Protein AF-0000000070114778 (afdb_homodimer)

Solvent-accessible surface area (backbone atoms only — not comparable to full-atom values): 12628 Å² total; per-residue (Å²): 126,82,62,79,53,89,57,54,70,39,57,27,38,33,26,43,18,72,44,90,92,59,56,39,27,50,78,51,70,46,73,25,45,44,70,68,54,33,49,54,51,45,47,66,74,76,44,59,90,88,62,65,33,34,38,38,39,28,50,48,89,56,56,43,76,47,62,49,60,76,67,41,55,74,53,54,64,63,43,81,69,69,76,74,71,78,78,74,80,77,78,79,75,76,76,72,73,77,73,74,72,78,127,125,82,64,81,52,89,57,54,68,37,56,27,38,32,26,43,19,71,45,90,93,58,56,39,26,51,74,51,72,47,73,25,47,44,70,71,53,36,49,54,52,44,46,66,76,75,46,61,91,87,62,64,34,33,38,37,36,28,49,47,90,56,56,43,75,46,63,50,61,76,67,42,56,76,57,55,64,63,46,79,70,70,77,75,71,81,79,76,81,77,80,81,75,81,65,77,70,77,71,75,73,82,121

Organism: Actinoplanes teichomyceticus (NCBI:txid1867)

Radius of gyration: 37.57 Å; Cα contacts (8 Å, |Δi|>4): 285; chains: 2; bounding box: 40×99×169 Å

Sequence (206 aa):
MTREREGAPASWEVFLRPRRGLAHQHVGSVRAGDPHAALLRARDLYTRRGEPLSLWVVRSGDVHAAAPDEHDPYFANAEHKPYRYPHQFAPLTGGGSDGDHDHMTREREGAPASWEVFLRPRRGLAHQHVGSVRAGDPHAALLRARDLYTRRGEPLSLWVVRSGDVHAAAPDEHDPYFANAEHKPYRYPHQFAPLTGGGSDGDHDH

Nearest PDB structures (foldseek):
  3egr-assembly1_B-2  TM=9.312E-01  e=2.849E-06  Cupriavidus pinatubonensis JMP134
  4iit-assembly1_B-2  TM=9.255E-01  e=1.618E-05  Klebsiella pneumoniae subsp. pneumoniae MGH 78578
  1s55-assembly1_A  TM=3.514E-01  e=5.390E+00  Mus musculus
  1a8m-assembly1_B  TM=3.106E-01  e=6.908E+00  Homo sapiens
  3egr-assembly1_B-2  TM=9.311E-01  e=1.517E-06  Cupriavidus pinatubonensis JMP134

pLDDT: mean 74.14, std 26.29, range [30.28, 98.94]

Foldseek 3Di:
DPPLPQWAKFKKWKWKFQDPPDDTDTDGIDITSDQVVRVVVCCVPPHDPPRDIDMDIGGPVVDDDDDPPPPPVVNVVPPCPPPPPPPPDPPPPPPPVPPPPPD/DPPLPQWAKFKKWKWKFQDPPDDTDTDGIDIGNDQVVRVVVCCVPPHDPPRDIDMDIGGPVPDDDDDDPPPPVVNVVPPCPPPPPPPDDPPPPDPPPPPPPVD

Secondary structure (DSSP, 8-state):
-----TTS-EEEEEEEE-STTSPPEEEEEEEESSHHHHHHHHHHHHS-TT---EEEEEEGGGEEEE---TT-HHHHTTS------------------------/-----TTS-EEEEEEEE-STTSPPEEEEEEEESSHHHHHHHHHHHHS-TT---EEEEEEGGGEEEE---TT-HHHHTTS------------------------

Structure (mmCIF, N/CA/C/O backbone):
data_AF-0000000070114778-model_v1
#
loop_
_entity.id
_entity.type
_entity.pdbx_description
1 polymer 'Ring-1,2-phenylacetyl-CoA epoxidase subunit PaaB'
#
loop_
_atom_site.group_PDB
_atom_site.id
_atom_site.type_symbol
_atom_site.label_atom_id
_atom_site.label_alt_id
_atom_site.label_comp_id
_atom_site.label_asym_id
_atom_site.label_entity_id
_atom_site.label_seq_id
_atom_site.pdbx_PDB_ins_code
_atom_site.Cartn_x
_atom_site.Cartn_y
_atom_site.Cartn_z
_atom_site.occupancy
_atom_site.B_iso_or_equiv
_atom_site.auth_seq_id
_atom_site.auth_comp_id
_atom_site.auth_asym_id
_atom_site.auth_atom_id
_atom_site.pdbx_PDB_model_num
ATOM 1 N N . MET A 1 1 ? 26.688 1.702 -6.117 1 30.42 1 MET A N 1
ATOM 2 C CA . MET A 1 1 ? 25.375 1.667 -5.461 1 30.42 1 MET A CA 1
ATOM 3 C C . MET A 1 1 ? 24.734 3.051 -5.449 1 30.42 1 MET A C 1
ATOM 5 O O . MET A 1 1 ? 25.266 3.982 -4.852 1 30.42 1 MET A O 1
ATOM 9 N N . THR A 1 2 ? 24.25 3.59 -6.625 1 39.81 2 THR A N 1
ATOM 10 C CA . THR A 1 2 ? 23.688 4.934 -6.762 1 39.81 2 THR A CA 1
ATOM 11 C C . THR A 1 2 ? 22.828 5.289 -5.551 1 39.81 2 THR A C 1
ATOM 13 O O . THR A 1 2 ? 21.812 4.637 -5.293 1 39.81 2 THR A O 1
ATOM 16 N N . ARG A 1 3 ? 23.469 5.613 -4.52 1 38.91 3 ARG A N 1
ATOM 17 C CA . ARG A 1 3 ? 22.734 6.035 -3.326 1 38.91 3 ARG A CA 1
ATOM 18 C C . ARG A 1 3 ? 21.453 6.773 -3.699 1 38.91 3 ARG A C 1
ATOM 20 O O . ARG A 1 3 ? 21.5 7.758 -4.438 1 38.91 3 ARG A O 1
ATOM 27 N N . GLU A 1 4 ? 20.297 6.109 -4.078 1 45.72 4 GLU A N 1
ATOM 28 C CA . GLU A 1 4 ? 19.094 6.934 -4.004 1 45.72 4 GLU A CA 1
ATOM 29 C C . GLU A 1 4 ? 19.328 8.172 -3.137 1 45.72 4 GLU A C 1
ATOM 31 O O . GLU A 1 4 ? 19.578 8.055 -1.939 1 45.72 4 GLU A O 1
ATOM 36 N N . ARG A 1 5 ? 20.109 9.148 -3.557 1 48.81 5 ARG A N 1
ATOM 37 C CA . ARG A 1 5 ? 20.562 10.352 -2.871 1 48.81 5 ARG A CA 1
ATOM 38 C C . ARG A 1 5 ? 19.516 10.828 -1.857 1 48.81 5 ARG A C 1
ATOM 40 O O . ARG A 1 5 ? 18.359 11.039 -2.207 1 48.81 5 ARG A O 1
ATOM 47 N N . GLU A 1 6 ? 19.578 10.672 -0.651 1 57.5 6 GLU A N 1
ATOM 48 C CA . GLU A 1 6 ? 18.875 11.297 0.464 1 57.5 6 GLU A CA 1
ATOM 49 C C . GLU A 1 6 ? 18.438 12.719 0.114 1 57.5 6 GLU A C 1
ATOM 51 O O . GLU A 1 6 ? 19.234 13.5 -0.422 1 57.5 6 GLU A O 1
ATOM 56 N N . GLY A 1 7 ? 17.203 12.859 -0.434 1 72.75 7 GLY A N 1
ATOM 57 C CA . GLY A 1 7 ? 16.703 14.188 -0.757 1 72.75 7 GLY A CA 1
ATOM 58 C C . GLY A 1 7 ? 16.078 14.266 -2.137 1 72.75 7 GLY A C 1
ATOM 59 O O . GLY A 1 7 ? 15.289 15.172 -2.412 1 72.75 7 GLY A O 1
ATOM 60 N N . ALA A 1 8 ? 16.594 13.375 -3.035 1 87.56 8 ALA A N 1
ATOM 61 C CA . ALA A 1 8 ? 16 13.484 -4.367 1 87.56 8 ALA A CA 1
ATOM 62 C C . ALA A 1 8 ? 14.555 13.016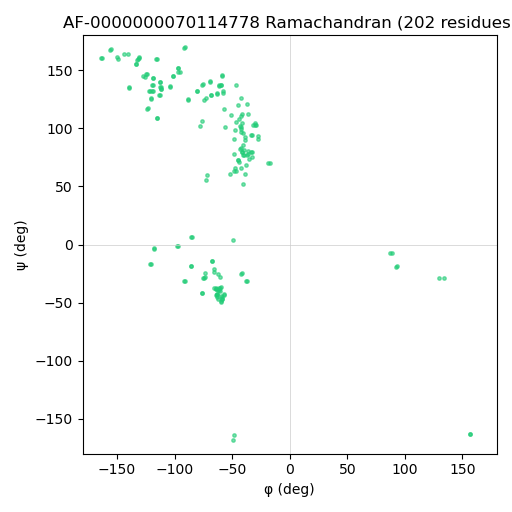 -4.367 1 87.56 8 ALA A C 1
ATOM 64 O O . ALA A 1 8 ? 14.219 12.016 -3.727 1 87.56 8 ALA A O 1
ATOM 65 N N . PRO A 1 9 ? 13.797 13.812 -5.137 1 94.19 9 PRO A N 1
ATOM 66 C CA . PRO A 1 9 ? 12.383 13.438 -5.141 1 94.19 9 PRO A CA 1
ATOM 67 C C . PRO A 1 9 ? 12.133 12.055 -5.73 1 94.19 9 PRO A C 1
ATOM 69 O O . PRO A 1 9 ? 12.797 11.664 -6.695 1 94.19 9 PRO A O 1
ATOM 72 N N . ALA A 1 10 ? 11.43 11.258 -5.039 1 97.81 10 ALA A N 1
ATOM 73 C CA . ALA A 1 10 ? 10.93 9.961 -5.5 1 97.81 10 ALA A CA 1
ATOM 74 C C . ALA A 1 10 ? 9.406 9.953 -5.562 1 97.81 10 ALA A C 1
ATOM 76 O O . ALA A 1 10 ? 8.75 10.844 -5.012 1 97.81 10 ALA A O 1
ATOM 77 N N . SER A 1 11 ? 8.883 8.992 -6.363 1 98.62 11 SER A N 1
ATOM 78 C CA . SER A 1 11 ? 7.441 8.781 -6.391 1 98.62 11 SER A CA 1
ATOM 79 C C . SER A 1 11 ? 6.98 7.938 -5.203 1 98.62 11 SER A C 1
ATOM 81 O O . SER A 1 11 ? 7.613 6.934 -4.871 1 98.62 11 SER A O 1
ATOM 83 N N . TRP A 1 12 ? 5.98 8.383 -4.555 1 98.81 12 TRP A N 1
ATOM 84 C CA . TRP A 1 12 ? 5.363 7.688 -3.43 1 98.81 12 TRP A CA 1
ATOM 85 C C . TRP A 1 12 ? 3.895 7.383 -3.717 1 98.81 12 TRP A C 1
ATOM 87 O O . TRP A 1 12 ? 3.137 8.266 -4.117 1 98.81 12 TRP A O 1
ATOM 97 N N . GLU A 1 13 ? 3.48 6.113 -3.6 1 98.94 13 GLU A N 1
ATOM 98 C CA . GLU A 1 13 ? 2.088 5.691 -3.711 1 98.94 13 GLU A CA 1
ATOM 99 C C . GLU A 1 13 ? 1.303 6.035 -2.449 1 98.94 13 GLU A C 1
ATOM 101 O O . GLU A 1 13 ? 1.801 5.859 -1.335 1 98.94 13 GLU A O 1
ATOM 106 N N . VAL A 1 14 ? 0.084 6.531 -2.631 1 98.94 14 VAL A N 1
ATOM 107 C CA . VAL A 1 14 ? -0.736 7.016 -1.525 1 98.94 14 VAL A CA 1
ATOM 108 C C . VAL A 1 14 ? -1.951 6.109 -1.348 1 98.94 14 VAL A C 1
ATOM 110 O O . VAL A 1 14 ? -2.684 5.848 -2.305 1 98.94 14 VAL A O 1
ATOM 113 N N . PHE A 1 15 ? -2.184 5.637 -0.12 1 98.81 15 PHE A N 1
ATOM 114 C CA . PHE A 1 15 ? -3.338 4.844 0.287 1 98.81 15 PHE A CA 1
ATOM 115 C C . PHE A 1 15 ? -4.133 5.562 1.371 1 98.81 15 PHE A C 1
ATOM 117 O O . PHE A 1 15 ? -3.566 6.016 2.369 1 98.81 15 PHE A O 1
ATOM 124 N N . LEU A 1 16 ? -5.402 5.625 1.187 1 98.31 16 LEU A N 1
ATOM 125 C CA . LEU A 1 16 ? -6.281 6.414 2.045 1 98.31 16 LEU A CA 1
ATOM 126 C C . LEU A 1 16 ? -7.352 5.535 2.684 1 98.31 16 LEU A C 1
ATOM 128 O O . LEU A 1 16 ? -7.941 4.68 2.016 1 98.31 16 LEU A O 1
ATOM 132 N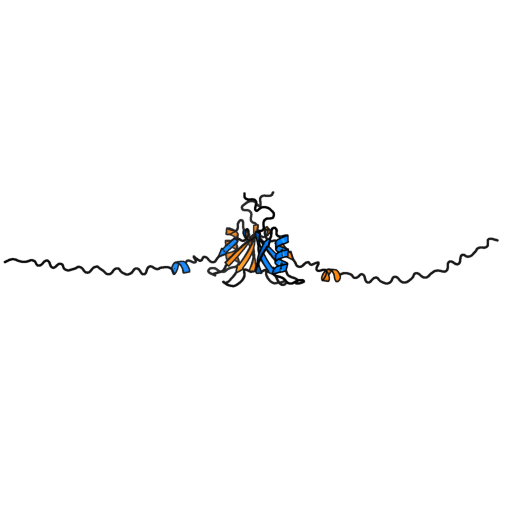 N . ARG A 1 17 ? -7.504 5.691 3.936 1 97.56 17 ARG A N 1
ATOM 133 C CA . ARG A 1 17 ? -8.641 5.152 4.672 1 97.56 17 ARG A CA 1
ATOM 134 C C . ARG A 1 17 ? -9.5 6.277 5.25 1 97.56 17 ARG A C 1
ATOM 136 O O . ARG A 1 17 ? -9.094 6.941 6.211 1 97.56 17 ARG A O 1
ATOM 143 N N . PRO A 1 18 ? -10.695 6.484 4.695 1 94.75 18 PRO A N 1
ATOM 144 C CA . PRO A 1 18 ? -11.461 7.688 5.023 1 94.75 18 PRO A CA 1
ATOM 145 C C . PRO A 1 18 ? -12.086 7.625 6.418 1 94.75 18 PRO A C 1
ATOM 147 O O . PRO A 1 18 ? -12.352 8.664 7.027 1 94.75 18 PRO A O 1
ATOM 150 N N . ARG A 1 19 ? -12.367 6.461 6.84 1 93.06 19 ARG A N 1
ATOM 151 C CA . ARG A 1 19 ? -12.938 6.281 8.172 1 93.06 19 ARG A CA 1
ATOM 152 C C . ARG A 1 19 ? -12.531 4.941 8.766 1 93.06 19 ARG A C 1
ATOM 154 O O . ARG A 1 19 ? -12.172 4.016 8.039 1 93.06 19 ARG A O 1
ATOM 161 N N . ARG A 1 20 ? -12.68 4.914 10.086 1 91.38 20 ARG A N 1
ATOM 162 C CA . ARG A 1 20 ? -12.359 3.67 10.781 1 91.38 20 ARG A CA 1
ATOM 163 C C . ARG A 1 20 ? -13.219 2.521 10.258 1 91.38 20 ARG A C 1
ATOM 165 O O . ARG A 1 20 ? -14.406 2.707 9.969 1 91.38 20 ARG A O 1
ATOM 172 N N . GLY A 1 21 ? -12.648 1.288 10.219 1 94.62 21 GLY A N 1
ATOM 173 C CA . GLY A 1 21 ? -13.383 0.112 9.781 1 94.62 21 GLY A CA 1
ATOM 174 C C . GLY A 1 21 ? -13.234 -0.168 8.297 1 94.62 21 GLY A C 1
ATOM 175 O O . GLY A 1 21 ? -13.562 -1.264 7.836 1 94.62 21 GLY A O 1
ATOM 176 N N . LEU A 1 22 ? -12.844 0.791 7.547 1 96.81 22 LEU A N 1
ATOM 177 C CA . LEU A 1 22 ? -12.594 0.579 6.125 1 96.81 22 LEU A CA 1
ATOM 178 C C . LEU A 1 22 ? -11.141 0.188 5.879 1 96.81 22 LEU A C 1
ATOM 180 O O . LEU A 1 22 ? -10.32 0.233 6.797 1 96.81 22 LEU A O 1
ATOM 184 N N . ALA A 1 23 ? -10.852 -0.22 4.707 1 98.06 23 ALA A N 1
ATOM 185 C CA . ALA A 1 23 ? -9.492 -0.566 4.309 1 98.06 23 ALA A CA 1
ATOM 186 C C . ALA A 1 23 ? -8.812 0.602 3.596 1 98.06 23 ALA A C 1
ATOM 188 O O . ALA A 1 23 ? -9.484 1.43 2.975 1 98.06 23 ALA A O 1
ATOM 189 N N . HIS A 1 24 ? -7.5 0.675 3.766 1 98.31 24 HIS A N 1
ATOM 190 C CA . HIS A 1 24 ? -6.754 1.624 2.949 1 98.31 24 HIS A CA 1
ATOM 191 C C . HIS A 1 24 ? -6.887 1.299 1.466 1 98.31 24 HIS A C 1
ATOM 193 O O . HIS A 1 24 ? -6.805 0.134 1.071 1 98.31 24 HIS A O 1
ATOM 199 N N . GLN A 1 25 ? -7.082 2.285 0.629 1 98.81 25 GLN A N 1
ATOM 200 C CA . GLN A 1 25 ? -7.188 2.148 -0.819 1 98.81 25 GLN A CA 1
ATOM 201 C C . GLN A 1 25 ? -6.219 3.084 -1.534 1 98.81 25 GLN A C 1
ATOM 203 O O . GLN A 1 25 ? -6.023 4.227 -1.11 1 98.81 25 GLN A O 1
ATOM 208 N N . HIS A 1 26 ? -5.719 2.564 -2.643 1 98.88 26 HIS A N 1
ATOM 209 C CA . HIS A 1 26 ? -4.828 3.389 -3.451 1 98.88 26 HIS A CA 1
ATOM 210 C C . HIS A 1 26 ? -5.582 4.551 -4.09 1 98.88 26 HIS A C 1
ATOM 212 O O . HIS A 1 26 ? -6.59 4.348 -4.766 1 98.88 26 HIS A O 1
ATOM 218 N N . VAL A 1 27 ? -5.023 5.762 -3.895 1 98.81 27 VAL A N 1
ATOM 219 C CA . VAL A 1 27 ? -5.773 6.906 -4.402 1 98.81 27 VAL A CA 1
ATOM 220 C C . VAL A 1 27 ? -4.926 7.668 -5.422 1 98.81 27 VAL A C 1
ATOM 222 O O . VAL A 1 27 ? -5.438 8.523 -6.141 1 98.81 27 VAL A O 1
ATOM 225 N N . GLY A 1 28 ? -3.602 7.453 -5.477 1 98.81 28 GLY A N 1
ATOM 226 C CA . GLY A 1 28 ? -2.707 8.117 -6.41 1 98.81 28 GLY A CA 1
ATOM 227 C C . GLY A 1 28 ? -1.268 8.156 -5.934 1 98.81 28 GLY A C 1
ATOM 228 O O . GLY A 1 28 ? -0.852 7.312 -5.137 1 98.81 28 GLY A O 1
ATOM 229 N N . SER A 1 29 ? -0.488 9.031 -6.559 1 98.88 29 SER A N 1
ATOM 230 C CA . SER A 1 29 ? 0.922 9.141 -6.199 1 98.88 29 SER A CA 1
ATOM 231 C C . SER A 1 29 ? 1.343 10.594 -6.02 1 98.88 29 SER A C 1
ATOM 233 O O . SER A 1 29 ? 0.677 11.5 -6.516 1 98.88 29 SER A O 1
ATOM 235 N N . VAL A 1 30 ? 2.414 10.859 -5.219 1 98.75 30 VAL A N 1
ATOM 236 C CA . VAL A 1 30 ? 3.043 12.164 -5.043 1 98.75 30 VAL A CA 1
ATOM 237 C C . VAL A 1 30 ? 4.559 12.031 -5.195 1 98.75 30 VAL A C 1
ATOM 239 O O . VAL A 1 30 ? 5.105 10.938 -5.086 1 98.75 30 VAL A O 1
ATOM 242 N N . ARG A 1 31 ? 5.148 13.133 -5.469 1 98.56 31 ARG A N 1
ATOM 243 C CA . ARG A 1 31 ? 6.605 13.18 -5.461 1 98.56 31 ARG A CA 1
ATOM 244 C C . ARG A 1 31 ? 7.125 13.883 -4.211 1 98.56 31 ARG A C 1
ATOM 246 O O . ARG A 1 31 ? 6.582 14.906 -3.793 1 98.56 31 ARG A O 1
ATOM 253 N N . ALA A 1 32 ? 8.125 13.352 -3.588 1 98.44 32 ALA A N 1
ATOM 254 C CA . ALA A 1 32 ? 8.719 13.906 -2.373 1 98.44 32 ALA A CA 1
ATOM 255 C C . ALA A 1 32 ? 10.094 13.297 -2.109 1 98.44 32 ALA A C 1
ATOM 257 O O . ALA A 1 32 ? 10.422 12.227 -2.623 1 98.44 32 ALA A O 1
ATOM 258 N N . GLY A 1 33 ? 10.828 14.023 -1.31 1 97.44 33 GLY A N 1
ATOM 259 C CA . GLY A 1 33 ? 12.18 13.578 -1.017 1 97.44 33 GLY A CA 1
ATOM 260 C C . GLY A 1 33 ? 12.242 12.594 0.14 1 97.44 33 GLY A C 1
ATOM 261 O O . GLY A 1 33 ? 13.242 11.898 0.315 1 97.44 33 GLY A O 1
ATOM 262 N N . ASP A 1 34 ? 11.172 12.609 0.906 1 97.38 34 ASP A N 1
ATOM 263 C CA . ASP A 1 34 ? 11.125 11.734 2.072 1 97.38 34 ASP A CA 1
ATOM 264 C C . ASP A 1 34 ? 9.688 11.43 2.475 1 97.38 34 ASP A C 1
ATOM 266 O O . ASP A 1 34 ? 8.75 12.023 1.938 1 97.38 34 ASP A O 1
ATOM 270 N N . PRO A 1 35 ? 9.477 10.414 3.391 1 97.69 35 PRO A N 1
ATOM 271 C CA . PRO A 1 35 ? 8.117 9.992 3.73 1 97.69 35 PRO A CA 1
ATOM 272 C C . PRO A 1 35 ? 7.312 11.094 4.414 1 97.69 35 PRO A C 1
ATOM 274 O O . PRO A 1 35 ? 6.094 11.172 4.238 1 97.69 35 PRO A O 1
ATOM 277 N N . HIS A 1 36 ? 7.973 11.867 5.285 1 96.38 36 HIS A N 1
ATOM 278 C CA . HIS A 1 36 ? 7.266 12.945 5.957 1 96.38 36 HIS A CA 1
ATOM 279 C C . HIS A 1 36 ? 6.699 13.945 4.953 1 96.38 36 HIS A C 1
ATOM 281 O O . HIS A 1 36 ? 5.52 14.297 5.023 1 96.38 36 HIS A O 1
ATOM 287 N N . ALA A 1 37 ? 7.578 14.375 4 1 97.75 37 ALA A N 1
ATOM 288 C CA . ALA A 1 37 ? 7.125 15.281 2.943 1 97.75 37 ALA A CA 1
ATOM 289 C C . ALA A 1 37 ? 6.043 14.625 2.09 1 97.75 37 ALA A C 1
ATOM 291 O O . ALA A 1 37 ? 5.098 15.289 1.656 1 97.75 37 ALA A O 1
ATOM 292 N N . ALA A 1 38 ? 6.164 13.352 1.8 1 98.5 38 ALA A N 1
ATOM 293 C CA . ALA A 1 38 ? 5.16 12.625 1.028 1 98.5 38 ALA A CA 1
ATOM 294 C C . ALA A 1 38 ? 3.803 12.656 1.726 1 98.5 38 ALA A C 1
ATOM 296 O O . ALA A 1 38 ? 2.773 12.867 1.081 1 98.5 38 ALA A O 1
ATOM 297 N N . LEU A 1 39 ? 3.783 12.43 3.023 1 97.69 39 LEU A N 1
ATOM 298 C CA . LEU A 1 39 ? 2.537 12.438 3.781 1 97.69 39 LEU A CA 1
ATOM 299 C C . LEU A 1 39 ? 1.895 13.82 3.746 1 97.69 39 LEU A C 1
ATOM 301 O O . LEU A 1 39 ? 0.675 13.945 3.604 1 97.69 39 LEU A O 1
ATOM 305 N N . LEU A 1 40 ? 2.693 14.836 3.895 1 95.5 40 LEU A N 1
ATOM 306 C CA . LEU A 1 40 ? 2.178 16.203 3.846 1 95.5 40 LEU A CA 1
ATOM 307 C C . LEU A 1 40 ? 1.582 16.516 2.477 1 95.5 40 LEU A C 1
ATOM 309 O O . LEU A 1 40 ? 0.491 17.078 2.383 1 95.5 40 LEU A O 1
ATOM 313 N N . ARG A 1 41 ? 2.299 16.141 1.439 1 97.38 41 ARG A N 1
ATOM 314 C CA . ARG A 1 41 ? 1.804 16.359 0.085 1 97.38 41 ARG A CA 1
ATOM 315 C C . ARG A 1 41 ? 0.532 15.562 -0.172 1 97.38 41 ARG A C 1
ATOM 317 O O . ARG A 1 41 ? -0.403 16.062 -0.804 1 97.38 41 ARG A O 1
ATOM 324 N N . ALA A 1 42 ? 0.508 14.336 0.26 1 98.12 42 ALA A N 1
ATOM 325 C CA . ALA A 1 42 ? -0.675 13.492 0.114 1 98.12 42 ALA A CA 1
ATOM 326 C C . ALA A 1 42 ? -1.882 14.117 0.808 1 98.12 42 ALA A C 1
ATOM 328 O O . ALA A 1 42 ? -2.986 14.125 0.258 1 98.12 42 ALA A O 1
ATOM 329 N N . ARG A 1 43 ? -1.699 14.578 2.016 1 95.44 43 ARG A N 1
ATOM 330 C CA . ARG A 1 43 ? -2.781 15.219 2.756 1 95.44 43 ARG A CA 1
ATOM 331 C C . ARG A 1 43 ? -3.344 16.406 1.984 1 95.44 43 ARG A C 1
ATOM 333 O O . ARG A 1 43 ? -4.562 16.594 1.931 1 95.44 43 ARG A O 1
ATOM 340 N N . ASP A 1 44 ? -2.537 17.203 1.401 1 95.56 44 ASP A N 1
ATOM 341 C CA . ASP A 1 44 ? -2.93 18.391 0.655 1 95.56 44 ASP A CA 1
ATOM 342 C C . ASP A 1 44 ? -3.719 18.016 -0.598 1 95.56 44 ASP A C 1
ATOM 344 O O . ASP A 1 44 ? -4.707 18.672 -0.934 1 95.56 44 ASP A O 1
ATOM 348 N N . LEU A 1 45 ? -3.348 16.938 -1.26 1 97.44 45 LEU A N 1
ATOM 349 C CA . LEU A 1 45 ? -3.895 16.609 -2.572 1 97.44 45 LEU A CA 1
ATOM 350 C C . LEU A 1 45 ? -5.129 15.727 -2.443 1 97.44 45 LEU A C 1
ATOM 352 O O . LEU A 1 45 ? -6.055 15.82 -3.25 1 97.44 45 LEU A O 1
ATOM 356 N N . TYR A 1 46 ? -5.16 14.898 -1.418 1 97.06 46 TYR A N 1
ATOM 357 C CA . TYR A 1 46 ? -6.164 13.836 -1.454 1 97.06 46 TYR A CA 1
ATOM 358 C C . TYR A 1 46 ? -7.145 13.977 -0.293 1 97.06 46 TYR A C 1
ATOM 360 O O . TYR A 1 46 ? -8.055 13.164 -0.146 1 97.06 46 TYR A O 1
ATOM 368 N N . THR A 1 47 ? -6.91 14.906 0.54 1 93.88 47 THR A N 1
ATOM 369 C CA . THR A 1 47 ? -7.797 15.078 1.685 1 93.88 47 THR A CA 1
ATOM 370 C C . THR A 1 47 ? -8.227 16.531 1.824 1 93.88 47 THR A C 1
ATOM 372 O O . THR A 1 47 ? -7.609 17.422 1.234 1 93.88 47 THR A O 1
ATOM 375 N N . ARG A 1 48 ? -9.305 16.688 2.559 1 92.19 48 ARG A N 1
ATOM 376 C CA . ARG A 1 48 ? -9.703 18.031 2.965 1 92.19 48 ARG A CA 1
ATOM 377 C C . ARG A 1 48 ? -9.219 18.344 4.375 1 92.19 48 ARG A C 1
ATOM 379 O O . ARG A 1 48 ? -9.062 17.438 5.199 1 92.19 48 ARG A O 1
ATOM 386 N N . ARG A 1 49 ? -9.023 19.625 4.543 1 83.75 49 ARG A N 1
ATOM 387 C CA . ARG A 1 49 ? -8.547 20.078 5.848 1 83.75 49 ARG A CA 1
ATOM 388 C C . ARG A 1 49 ? -9.508 19.656 6.953 1 83.75 49 ARG A C 1
ATOM 390 O O . ARG A 1 49 ? -10.727 19.766 6.793 1 83.75 49 ARG A O 1
ATOM 397 N N . GLY A 1 50 ? -9.016 19.078 8.039 1 79.81 50 GLY A N 1
ATOM 398 C CA . GLY A 1 50 ? -9.805 18.719 9.211 1 79.81 50 GLY A CA 1
ATOM 399 C C . GLY A 1 50 ? -10.438 17.344 9.109 1 79.81 50 GLY A C 1
ATOM 400 O O . GLY A 1 50 ? -11.047 16.875 10.07 1 79.81 50 GLY A O 1
ATOM 401 N N . GLU A 1 51 ? -10.375 16.703 8.047 1 85.38 51 GLU A N 1
ATOM 402 C CA . GLU A 1 51 ? -10.938 15.359 7.906 1 85.38 51 GLU A CA 1
ATOM 403 C C . GLU A 1 51 ? -10.094 14.328 8.641 1 85.38 51 GLU A C 1
ATOM 405 O O . GLU A 1 51 ? -8.875 14.258 8.445 1 85.38 51 GLU A O 1
ATOM 410 N N . PRO A 1 52 ? -10.82 13.578 9.531 1 85.44 52 PRO A N 1
ATOM 411 C CA . PRO A 1 52 ? -10.094 12.484 10.188 1 85.44 52 PRO A CA 1
ATOM 412 C C . PRO A 1 52 ? -9.922 11.266 9.273 1 85.44 52 PRO A C 1
ATOM 414 O O . PRO A 1 52 ? -10.891 10.562 8.984 1 85.44 52 PRO A O 1
ATOM 417 N N . LEU A 1 53 ? -8.898 11.086 8.75 1 94.31 53 LEU A N 1
ATOM 418 C CA . LEU A 1 53 ? -8.602 9.977 7.852 1 94.31 53 LEU A CA 1
ATOM 419 C C . LEU A 1 53 ? -7.199 9.438 8.102 1 94.31 53 LEU A C 1
ATOM 421 O O . LEU A 1 53 ? -6.434 10.008 8.883 1 94.31 53 LEU A O 1
ATOM 425 N N . SER A 1 54 ? -6.953 8.32 7.629 1 96.44 54 SER A N 1
ATOM 426 C CA . SER A 1 54 ? -5.641 7.691 7.734 1 96.44 54 SER A CA 1
ATOM 427 C C . SER A 1 54 ? -4.961 7.602 6.375 1 96.44 54 SER A C 1
ATOM 429 O O . SER A 1 54 ? -5.598 7.254 5.375 1 96.44 54 SER A O 1
ATOM 431 N N . LEU A 1 55 ? -3.676 7.961 6.422 1 97.75 55 LEU A N 1
ATOM 432 C CA . LEU A 1 55 ? -2.873 7.863 5.207 1 97.75 55 LEU A CA 1
ATOM 433 C C . LEU A 1 55 ? -1.709 6.898 5.398 1 97.75 55 LEU A C 1
ATOM 435 O O . LEU A 1 55 ? -1.073 6.887 6.457 1 97.75 55 LEU A O 1
ATOM 439 N N . TRP A 1 56 ? -1.485 6.09 4.387 1 98.69 56 TRP A N 1
ATOM 440 C CA . TRP A 1 56 ? -0.214 5.406 4.184 1 98.69 56 TRP A CA 1
ATOM 441 C C . TRP A 1 56 ? 0.494 5.926 2.938 1 98.69 56 TRP A C 1
ATOM 443 O O . TRP A 1 56 ? -0.147 6.191 1.917 1 98.69 56 TRP A O 1
ATOM 453 N N . VAL A 1 57 ? 1.745 6.082 3.018 1 98.88 57 VAL A N 1
ATOM 454 C CA . VAL A 1 57 ? 2.539 6.301 1.813 1 98.88 57 VAL A CA 1
ATOM 455 C C . VAL A 1 57 ? 3.641 5.246 1.723 1 98.88 57 VAL A C 1
ATOM 457 O O . VAL A 1 57 ? 4.164 4.797 2.744 1 98.88 57 VAL A O 1
ATOM 460 N N . VAL A 1 58 ? 3.982 4.852 0.494 1 98.88 58 VAL A N 1
ATOM 461 C CA . VAL A 1 58 ? 5.012 3.865 0.175 1 98.88 58 VAL A CA 1
ATOM 462 C C . VAL A 1 58 ? 5.809 4.324 -1.043 1 98.88 58 VAL A C 1
ATOM 464 O O . VAL A 1 58 ? 5.234 4.793 -2.029 1 98.88 58 VAL A O 1
ATOM 467 N N . ARG A 1 59 ? 7.078 4.184 -0.889 1 98.69 59 ARG A N 1
ATOM 468 C CA . ARG A 1 59 ? 7.867 4.461 -2.086 1 98.69 59 ARG A CA 1
ATOM 469 C C . ARG A 1 59 ? 7.461 3.537 -3.23 1 98.69 59 ARG A C 1
ATOM 471 O O . ARG A 1 59 ? 7.332 2.324 -3.043 1 98.69 59 ARG A O 1
ATOM 478 N N . SER A 1 60 ? 7.344 4.113 -4.473 1 98.62 60 SER A N 1
ATOM 479 C CA . SER A 1 60 ? 6.898 3.346 -5.629 1 98.62 60 SER A CA 1
ATOM 480 C C . SER A 1 60 ? 7.84 2.176 -5.91 1 98.62 60 SER A C 1
ATOM 482 O O . SER A 1 60 ? 7.395 1.094 -6.293 1 98.62 60 SER A O 1
ATOM 484 N N . GLY A 1 61 ? 9.125 2.365 -5.723 1 97.56 61 GLY A N 1
ATOM 485 C CA . GLY A 1 61 ? 10.117 1.338 -5.984 1 97.56 61 GLY A CA 1
ATOM 486 C C . GLY A 1 61 ? 10.031 0.162 -5.031 1 97.56 61 GLY A C 1
ATOM 487 O O . GLY A 1 61 ? 10.617 -0.891 -5.277 1 97.56 61 GLY A O 1
ATOM 488 N N . ASP A 1 62 ? 9.312 0.346 -3.988 1 98.06 62 ASP A N 1
ATOM 489 C CA . ASP A 1 62 ? 9.172 -0.692 -2.973 1 98.06 62 ASP A CA 1
ATOM 490 C C . ASP A 1 62 ? 7.879 -1.482 -3.174 1 98.06 62 ASP A C 1
ATOM 492 O O . ASP A 1 62 ? 7.566 -2.383 -2.393 1 98.06 62 ASP A O 1
ATOM 496 N N . VAL A 1 63 ? 7.09 -1.109 -4.184 1 98.81 63 VAL A N 1
ATOM 497 C CA . VAL A 1 63 ? 5.871 -1.831 -4.535 1 98.81 63 VAL A CA 1
ATOM 498 C C . VAL A 1 63 ? 6.199 -2.945 -5.523 1 98.81 63 VAL A C 1
ATOM 500 O O . VAL A 1 63 ? 6.789 -2.695 -6.578 1 98.81 63 VAL A O 1
ATOM 503 N N . HIS A 1 64 ? 5.82 -4.199 -5.199 1 98.44 64 HIS A N 1
ATOM 504 C CA . HIS A 1 64 ? 6 -5.352 -6.078 1 98.44 64 HIS A CA 1
ATOM 505 C C . HIS A 1 64 ? 4.656 -5.879 -6.574 1 98.44 64 HIS A C 1
ATOM 507 O O . HIS A 1 64 ? 3.74 -6.105 -5.777 1 98.44 64 HIS A O 1
ATOM 513 N N . ALA A 1 65 ? 4.66 -6.105 -7.848 1 97.62 65 ALA A N 1
ATOM 514 C CA . ALA A 1 65 ? 3.367 -6.379 -8.469 1 97.62 65 ALA A CA 1
ATOM 515 C C . ALA A 1 65 ? 3.34 -7.773 -9.086 1 97.62 65 ALA A C 1
ATOM 517 O O . ALA A 1 65 ? 4.371 -8.281 -9.539 1 97.62 65 ALA A O 1
ATOM 518 N N . ALA A 1 66 ? 2.174 -8.328 -8.945 1 91.38 66 ALA A N 1
ATOM 519 C CA . ALA A 1 66 ? 1.802 -9.445 -9.812 1 91.38 66 ALA A CA 1
ATOM 520 C C . ALA A 1 66 ? 0.503 -9.156 -10.555 1 91.38 66 ALA A C 1
ATOM 522 O O . ALA A 1 66 ? -0.504 -8.797 -9.945 1 91.38 66 ALA A O 1
ATOM 523 N N . ALA A 1 67 ? 0.685 -9.109 -11.773 1 75.94 67 ALA A N 1
ATOM 5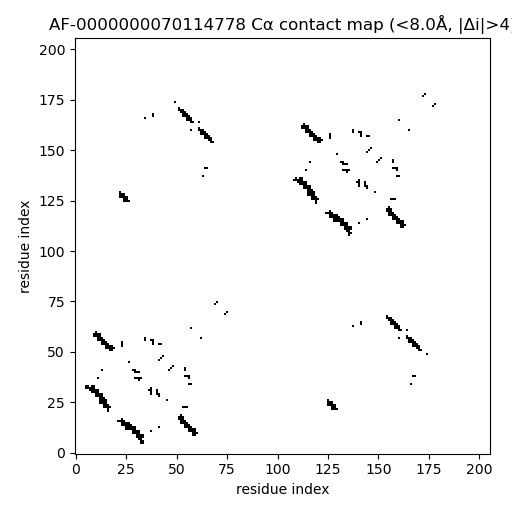24 C CA . ALA A 1 67 ? -0.487 -8.867 -12.609 1 75.94 67 ALA A CA 1
ATOM 525 C C . ALA A 1 67 ? -0.983 -10.164 -13.242 1 75.94 67 ALA A C 1
ATOM 527 O O . ALA A 1 67 ? -0.234 -11.141 -13.344 1 75.94 67 ALA A O 1
ATOM 528 N N . PRO A 1 68 ? -2.336 -10.172 -13.336 1 66.75 68 PRO A N 1
ATOM 529 C CA . PRO A 1 68 ? -2.846 -11.383 -13.992 1 66.75 68 PRO A CA 1
ATOM 530 C C . PRO A 1 68 ? -2.006 -11.797 -15.203 1 66.75 68 PRO A C 1
ATOM 532 O O . PRO A 1 68 ? -1.453 -10.938 -15.898 1 66.75 68 PRO A O 1
ATOM 535 N N . ASP A 1 69 ? -1.341 -12.898 -15.07 1 56.44 69 ASP A N 1
ATOM 536 C CA . ASP A 1 69 ? -0.662 -13.461 -16.234 1 56.44 69 ASP A CA 1
ATOM 537 C C . ASP A 1 69 ? -1.438 -13.18 -17.516 1 56.44 69 ASP A C 1
ATOM 539 O O . ASP A 1 69 ? -2.639 -13.445 -17.594 1 56.44 69 ASP A O 1
ATOM 543 N N . GLU A 1 70 ? -1.053 -12.203 -18.047 1 48.75 70 GLU A N 1
ATOM 544 C CA . GLU A 1 70 ? -1.554 -12.297 -19.422 1 48.75 70 GLU A CA 1
ATOM 545 C C . GLU A 1 70 ? -1.412 -13.719 -19.969 1 48.75 70 GLU A C 1
ATOM 547 O O . GLU A 1 70 ? -2.084 -14.094 -20.922 1 48.75 70 GLU A O 1
ATOM 552 N N . HIS A 1 71 ? -0.452 -14.484 -19.391 1 47.97 71 HIS A N 1
ATOM 553 C CA . HIS A 1 71 ? -0.217 -15.805 -19.984 1 47.97 71 HIS A CA 1
ATOM 554 C C . HIS A 1 71 ? -1.18 -16.844 -19.406 1 47.97 71 HIS A C 1
ATOM 556 O O . HIS A 1 71 ? -0.75 -17.875 -18.891 1 47.97 71 HIS A O 1
ATOM 562 N N . ASP A 1 72 ? -2.16 -16.594 -18.609 1 45.53 72 ASP A N 1
ATOM 563 C CA . ASP A 1 72 ? -3.135 -17.656 -18.391 1 45.53 72 ASP A CA 1
ATOM 564 C C . ASP A 1 72 ? -3.258 -18.547 -19.609 1 45.53 72 ASP A C 1
ATOM 566 O O . ASP A 1 72 ? -3.504 -18.078 -20.719 1 45.53 72 ASP A O 1
ATOM 570 N N . PRO A 1 73 ? -2.697 -19.703 -19.531 1 44.31 73 PRO A N 1
ATOM 571 C CA . PRO A 1 73 ? -2.754 -20.562 -20.719 1 44.31 73 PRO A CA 1
ATOM 572 C C . PRO A 1 73 ? -4.086 -20.469 -21.469 1 44.31 73 PRO A C 1
ATOM 574 O O . PRO A 1 73 ? -4.188 -20.875 -22.625 1 44.31 73 PRO A O 1
ATOM 577 N N . TYR A 1 74 ? -5.211 -20.219 -20.781 1 42.66 74 TYR A N 1
ATOM 578 C CA . TYR A 1 74 ? -6.422 -20.062 -21.578 1 42.66 74 TYR A CA 1
ATOM 579 C C . TYR A 1 74 ? -6.305 -18.891 -22.547 1 42.66 74 TYR A C 1
ATOM 581 O O . TYR A 1 74 ? -7.059 -18.797 -23.516 1 42.66 74 TYR A O 1
ATOM 589 N N . PHE A 1 75 ? -5.516 -17.891 -22.219 1 42.84 75 PHE A N 1
ATOM 590 C CA . PHE A 1 75 ? -5.25 -16.922 -23.266 1 42.84 75 PHE A CA 1
ATOM 591 C C . PHE A 1 75 ? -4.242 -17.469 -24.266 1 42.84 75 PHE A C 1
ATOM 593 O O . PHE A 1 75 ? -4.262 -17.094 -25.438 1 42.84 75 PHE A O 1
ATOM 600 N N . ALA A 1 76 ? -3.195 -18.156 -23.703 1 39.88 76 ALA A N 1
ATOM 601 C CA . ALA A 1 76 ? -2.289 -18.75 -24.672 1 39.88 76 ALA A CA 1
ATOM 602 C C . ALA A 1 76 ? -3.02 -19.75 -25.562 1 39.88 76 ALA A C 1
ATOM 604 O O . ALA A 1 76 ? -2.666 -19.938 -26.734 1 39.88 76 ALA A O 1
ATOM 605 N N . ASN A 1 77 ? -3.896 -20.484 -24.891 1 41.97 77 ASN A N 1
ATOM 606 C CA . ASN A 1 77 ? -4.535 -21.484 -25.719 1 41.97 77 ASN A CA 1
ATOM 607 C C . ASN A 1 77 ? -5.414 -20.859 -26.797 1 41.97 77 ASN A C 1
ATOM 609 O O . ASN A 1 77 ? -5.938 -21.562 -27.672 1 41.97 77 ASN A O 1
ATOM 613 N N . ALA A 1 78 ? -5.84 -19.594 -26.5 1 38.06 78 ALA A N 1
ATOM 614 C CA . ALA A 1 78 ? -6.637 -19.047 -27.594 1 38.06 78 ALA A CA 1
ATOM 615 C C . ALA A 1 78 ? -5.754 -18.672 -28.781 1 38.06 78 ALA A C 1
ATOM 617 O O . ALA A 1 78 ? -6.246 -18.156 -29.781 1 38.06 78 ALA A O 1
ATOM 618 N N . GLU A 1 79 ? -4.504 -18.344 -28.484 1 38.59 79 GLU A N 1
ATOM 619 C CA . GLU A 1 79 ? -3.797 -17.984 -29.703 1 38.59 79 GLU A CA 1
ATOM 620 C C . GLU A 1 79 ? -4.008 -19.016 -30.797 1 38.59 79 GLU A C 1
ATOM 622 O O . GLU A 1 79 ? -4.422 -20.156 -30.516 1 38.59 79 GLU A O 1
ATOM 627 N N . HIS A 1 80 ? -3.115 -18.922 -31.812 1 38.94 80 HIS A N 1
ATOM 628 C CA . HIS A 1 80 ? -3.195 -19.234 -33.219 1 38.94 80 HIS A CA 1
ATOM 629 C C . HIS A 1 80 ? -3.201 -20.734 -33.469 1 38.94 80 HIS A C 1
ATOM 631 O O . HIS A 1 80 ? -2.164 -21.391 -33.344 1 38.94 80 HIS A O 1
ATOM 637 N N . LYS A 1 81 ? -4.227 -21.422 -32.781 1 42.16 81 LYS A N 1
ATOM 638 C CA . LYS A 1 81 ? -4.281 -22.703 -33.438 1 42.16 81 LYS A CA 1
ATOM 639 C C . LYS A 1 81 ? -4.023 -22.562 -34.938 1 42.16 81 LYS A C 1
ATOM 641 O O . LYS A 1 81 ? -4.758 -21.844 -35.625 1 42.16 81 LYS A O 1
ATOM 646 N N . PRO A 1 82 ? -2.795 -22.453 -35.438 1 38.03 82 PRO A N 1
ATOM 647 C CA . PRO A 1 82 ? -2.662 -22.406 -36.875 1 38.03 82 PRO A CA 1
ATOM 648 C C . PRO A 1 82 ? -3.629 -23.344 -37.594 1 38.03 82 PRO A C 1
ATOM 650 O O . PRO A 1 82 ? -3.777 -24.5 -37.219 1 38.03 82 PRO A O 1
ATOM 653 N N . TYR A 1 83 ? -4.855 -22.875 -37.938 1 42.25 83 TYR A N 1
ATOM 654 C CA . TYR A 1 83 ? -5.676 -23.625 -38.875 1 42.25 83 TYR A CA 1
ATOM 655 C C . TYR A 1 83 ? -4.805 -24.344 -39.906 1 42.25 83 TYR A C 1
ATOM 657 O O . TYR A 1 83 ? -4.012 -23.719 -40.625 1 42.25 83 TYR A O 1
ATOM 665 N N . ARG A 1 84 ? -4.152 -25.438 -39.5 1 46.5 84 ARG A N 1
ATOM 666 C CA . ARG A 1 84 ? -3.447 -26.266 -40.469 1 46.5 84 ARG A CA 1
ATOM 667 C C . ARG A 1 84 ? -4.27 -26.422 -41.75 1 46.5 84 ARG A C 1
ATOM 669 O O . ARG A 1 84 ? -5.41 -26.891 -41.688 1 46.5 84 ARG A O 1
ATOM 676 N N . TYR A 1 85 ? -4.324 -25.438 -42.719 1 43.12 85 TYR A N 1
ATOM 677 C CA . TYR A 1 85 ? -4.914 -25.641 -44.031 1 43.12 85 TYR A CA 1
ATOM 678 C C . TYR A 1 85 ? -4.504 -27 -44.594 1 43.12 85 TYR A C 1
ATOM 680 O O . TYR A 1 85 ? -3.324 -27.359 -44.562 1 43.12 85 TYR A O 1
ATOM 688 N N . PRO A 1 86 ? -5.375 -28.016 -44.531 1 42.53 86 PRO A N 1
ATOM 689 C CA . PRO A 1 86 ? -5.059 -29.281 -45.188 1 42.53 86 PRO A CA 1
ATOM 690 C C . PRO A 1 86 ? -4.43 -29.094 -46.594 1 42.53 86 PRO A C 1
ATOM 692 O O . PRO A 1 86 ? -4.953 -28.344 -47.406 1 42.53 86 PRO A O 1
ATOM 695 N N . HIS A 1 87 ? -3.168 -28.859 -46.812 1 44.22 87 HIS A N 1
ATOM 696 C CA . HIS A 1 87 ? -2.553 -28.812 -48.156 1 44.22 87 HIS A CA 1
ATOM 697 C C . HIS A 1 87 ? -3.105 -29.922 -49.062 1 44.22 87 HIS A C 1
ATOM 699 O O . HIS A 1 87 ? -3.117 -31.094 -48.688 1 44.22 87 HIS A O 1
ATOM 705 N N . GLN A 1 88 ? -4.129 -29.562 -49.875 1 45.81 88 GLN A N 1
ATOM 706 C CA . GLN A 1 88 ? -4.758 -30.422 -50.875 1 45.81 88 GLN A CA 1
ATOM 707 C C . GLN A 1 88 ? -3.713 -31.219 -51.656 1 45.81 88 GLN A C 1
ATOM 709 O O . GLN A 1 88 ? -2.572 -30.766 -51.812 1 45.81 88 GLN A O 1
ATOM 714 N N . PHE A 1 89 ? -3.82 -32.562 -51.719 1 47.16 89 PHE A N 1
ATOM 715 C CA . PHE A 1 89 ? -3.109 -33.594 -52.5 1 47.16 89 PHE A CA 1
ATOM 716 C C . PHE A 1 89 ? -2.891 -33.125 -53.938 1 47.16 89 PHE A C 1
ATOM 718 O O . PHE A 1 89 ? -3.736 -32.406 -54.5 1 47.16 89 PHE A O 1
ATOM 725 N N . ALA A 1 90 ? -1.662 -32.688 -54.406 1 42.41 90 ALA A N 1
ATOM 726 C CA . ALA A 1 90 ? -1.257 -32.406 -55.781 1 42.41 90 ALA A CA 1
ATOM 727 C C . ALA A 1 90 ? -1.905 -33.375 -56.75 1 42.41 90 ALA A C 1
ATOM 729 O O . ALA A 1 90 ? -1.877 -34.594 -56.531 1 42.41 90 ALA A O 1
ATOM 730 N N . PRO A 1 91 ? -2.814 -33 -57.625 1 42.72 91 PRO A N 1
ATOM 731 C CA . PRO A 1 91 ? -3.391 -33.875 -58.656 1 42.72 91 PRO A CA 1
ATOM 732 C C . PRO A 1 91 ? -2.326 -34.594 -59.469 1 42.72 91 PRO A C 1
ATOM 734 O O . PRO A 1 91 ? -1.271 -34.031 -59.781 1 42.72 91 PRO A O 1
ATOM 737 N N . LEU A 1 92 ? -2.145 -35.938 -59.375 1 44.94 92 LEU A N 1
ATOM 738 C CA . LEU A 1 92 ? -1.354 -36.781 -60.25 1 44.94 92 LEU A CA 1
ATOM 739 C C . LEU A 1 92 ? -1.598 -36.469 -61.719 1 44.94 92 LEU A C 1
ATOM 741 O O . LEU A 1 92 ? -2.738 -36.5 -62.188 1 44.94 92 LEU A O 1
ATOM 745 N N . THR A 1 93 ? -1.115 -35.344 -62.281 1 44.88 93 THR A N 1
ATOM 746 C CA . THR A 1 93 ? -1.182 -35.156 -63.75 1 44.88 93 THR A CA 1
ATOM 747 C C . THR A 1 93 ? -0.806 -36.438 -64.5 1 44.88 93 THR A C 1
ATOM 749 O O . THR A 1 93 ? 0.201 -37.062 -64.188 1 44.88 93 THR A O 1
ATOM 752 N N . GLY A 1 94 ? -1.748 -37.25 -64.938 1 41.47 94 GLY A N 1
ATOM 753 C CA . GLY A 1 94 ? -1.746 -38.344 -65.875 1 41.47 94 GLY A CA 1
ATOM 754 C C . GLY A 1 94 ? -0.881 -38.094 -67.062 1 41.47 94 GLY A C 1
ATOM 755 O O . GLY A 1 94 ? -1.249 -37.312 -67.938 1 41.47 94 GLY A O 1
ATOM 756 N N . GLY A 1 95 ? 0.439 -37.875 -67 1 40.31 95 GLY A N 1
ATOM 757 C CA . GLY A 1 95 ? 1.217 -37.812 -68.25 1 40.31 95 GLY A CA 1
ATOM 758 C C . GLY A 1 95 ? 0.987 -39 -69.125 1 40.31 95 GLY A C 1
ATOM 759 O O . GLY A 1 95 ? 1.47 -40.094 -68.812 1 40.31 95 GLY A O 1
ATOM 760 N N . GLY A 1 96 ? -0.25 -39.219 -69.562 1 38.94 96 GLY A N 1
ATOM 761 C CA . GLY A 1 96 ? -0.401 -40.219 -70.625 1 38.94 96 GLY A CA 1
ATOM 762 C C . GLY A 1 96 ? 0.579 -40.031 -71.75 1 38.94 96 GLY A C 1
ATOM 763 O O . GLY A 1 96 ? 0.562 -39 -72.438 1 38.94 96 GLY A O 1
ATOM 764 N N . SER A 1 97 ? 1.883 -40.219 -71.438 1 42.12 97 SER A N 1
ATOM 765 C CA . SER A 1 97 ? 2.773 -40.281 -72.625 1 42.12 97 SER A CA 1
ATOM 766 C C . SER A 1 97 ? 2.162 -41.125 -73.75 1 42.12 97 SER A C 1
ATOM 768 O O . SER A 1 97 ? 1.696 -42.25 -73.5 1 42.12 97 SER A O 1
ATOM 770 N N . ASP A 1 98 ? 1.614 -40.438 -74.75 1 41.38 98 ASP A N 1
ATOM 771 C CA . ASP A 1 98 ? 1.214 -40.906 -76.062 1 41.38 98 ASP A CA 1
ATOM 772 C C . ASP A 1 98 ? 2.232 -41.875 -76.625 1 41.38 98 ASP A C 1
ATOM 774 O O . ASP A 1 98 ? 3.422 -41.562 -76.75 1 41.38 98 ASP A O 1
ATOM 778 N N . GLY A 1 99 ? 2.209 -43.125 -76.125 1 40.12 99 GLY A N 1
ATOM 779 C CA . GLY A 1 99 ? 2.879 -44.219 -76.875 1 40.12 99 GLY A CA 1
ATOM 780 C C . GLY A 1 99 ? 2.637 -44.156 -78.375 1 40.12 99 GLY A C 1
ATOM 781 O O . GLY A 1 99 ? 1.51 -44.375 -78.812 1 40.12 99 GLY A O 1
ATOM 782 N N . ASP A 1 100 ? 3.145 -43.125 -79 1 37.16 100 ASP A N 1
ATOM 783 C CA . ASP A 1 100 ? 3.15 -43.219 -80.5 1 37.16 100 ASP A CA 1
ATOM 784 C C . ASP A 1 100 ? 3.617 -44.625 -80.938 1 37.16 100 ASP A C 1
ATOM 786 O O . ASP A 1 100 ? 4.727 -45.031 -80.625 1 37.16 100 ASP A O 1
ATOM 790 N N . HIS A 1 101 ? 2.736 -45.562 -80.688 1 40.62 101 HIS A N 1
ATOM 791 C CA . HIS A 1 101 ? 2.898 -46.812 -81.375 1 40.62 101 HIS A CA 1
ATOM 792 C C . HIS A 1 101 ? 3.115 -46.562 -82.875 1 40.62 101 HIS A C 1
ATOM 794 O O . HIS A 1 101 ? 2.18 -46.188 -83.625 1 40.62 101 HIS A O 1
ATOM 800 N N . ASP A 1 102 ? 4.184 -45.906 -83.312 1 32.53 102 ASP A N 1
ATOM 801 C CA . ASP A 1 102 ? 4.441 -46 -84.75 1 32.53 102 ASP A CA 1
ATOM 802 C C . ASP A 1 102 ? 4.324 -47.438 -85.25 1 32.53 102 ASP A C 1
ATOM 804 O O . ASP A 1 102 ? 4.887 -48.344 -84.625 1 32.53 102 ASP A O 1
ATOM 808 N N . HIS A 1 103 ? 3.254 -47.719 -85.938 1 31.48 103 HIS A N 1
ATOM 809 C CA . HIS A 1 103 ? 3.186 -48.688 -87.062 1 31.48 103 HIS A CA 1
ATOM 810 C C . HIS A 1 103 ? 4.297 -48.469 -88.062 1 31.48 103 HIS A C 1
ATOM 812 O O . HIS A 1 103 ? 4.656 -47.312 -88.375 1 31.48 103 HIS A O 1
ATOM 818 N N . MET B 1 1 ? 24.406 -2.506 11.594 1 30.28 1 MET B N 1
ATOM 819 C CA . MET B 1 1 ? 23.234 -2.42 10.727 1 30.28 1 MET B CA 1
ATOM 820 C C . MET B 1 1 ? 22.641 -3.801 10.477 1 30.28 1 MET B C 1
ATOM 822 O O . MET B 1 1 ? 23.328 -4.684 9.945 1 30.28 1 MET B O 1
ATOM 826 N N . THR B 1 2 ? 21.891 -4.379 11.438 1 39.53 2 THR B N 1
ATOM 827 C CA . THR B 1 2 ? 21.359 -5.738 11.352 1 39.53 2 THR B CA 1
ATOM 828 C C . THR B 1 2 ? 20.875 -6.039 9.945 1 39.53 2 THR B C 1
ATOM 830 O O . THR B 1 2 ? 19.969 -5.363 9.438 1 39.53 2 THR B O 1
ATOM 833 N N . ARG B 1 3 ? 21.75 -6.371 9.125 1 39.19 3 ARG B N 1
ATOM 834 C CA . ARG B 1 3 ? 21.375 -6.746 7.766 1 39.19 3 ARG B CA 1
ATOM 835 C C . ARG B 1 3 ? 20.016 -7.441 7.746 1 39.19 3 ARG B C 1
ATOM 837 O O . ARG B 1 3 ? 19.828 -8.445 8.43 1 39.19 3 ARG B O 1
ATOM 844 N N . GLU B 1 4 ? 18.812 -6.758 7.809 1 45.94 4 GLU B N 1
ATOM 845 C CA . GLU B 1 4 ? 17.641 -7.523 7.406 1 45.94 4 GLU B CA 1
ATOM 846 C C . GLU B 1 4 ? 18.031 -8.742 6.582 1 45.94 4 GLU B C 1
ATOM 848 O O . GLU B 1 4 ? 18.578 -8.609 5.484 1 45.94 4 GLU B O 1
ATOM 853 N N . ARG B 1 5 ? 18.656 -9.758 7.156 1 48.94 5 ARG B N 1
ATOM 854 C CA . ARG B 1 5 ? 19.234 -10.961 6.566 1 48.94 5 ARG B CA 1
ATOM 855 C C . ARG B 1 5 ? 18.453 -11.406 5.336 1 48.94 5 ARG B C 1
ATOM 857 O O . ARG B 1 5 ? 17.234 -11.602 5.41 1 48.94 5 ARG B O 1
ATOM 864 N N . GLU B 1 6 ? 18.797 -11.242 4.168 1 57.75 6 GLU B N 1
ATOM 865 C CA . GLU B 1 6 ? 18.359 -11.844 2.916 1 57.75 6 GLU B CA 1
ATOM 866 C C . GLU B 1 6 ? 17.812 -13.25 3.143 1 57.75 6 GLU B C 1
ATOM 868 O O . GLU B 1 6 ? 18.422 -14.055 3.848 1 57.75 6 GLU B O 1
ATOM 873 N N . GLY B 1 7 ? 16.469 -13.359 3.326 1 72.69 7 GLY B N 1
ATOM 874 C CA . GLY B 1 7 ? 15.883 -14.672 3.514 1 72.69 7 GLY B CA 1
ATOM 875 C C . GLY B 1 7 ? 14.969 -14.75 4.719 1 72.69 7 GLY B C 1
ATOM 876 O O . GLY B 1 7 ? 14.125 -15.648 4.812 1 72.69 7 GLY B O 1
ATOM 877 N N . ALA B 1 8 ? 15.297 -13.883 5.723 1 87.56 8 ALA B N 1
ATOM 878 C CA . ALA B 1 8 ? 14.422 -13.984 6.887 1 87.56 8 ALA B CA 1
ATOM 879 C C . ALA B 1 8 ? 13.023 -13.469 6.57 1 87.56 8 ALA B C 1
ATOM 881 O O . ALA B 1 8 ? 12.867 -12.469 5.871 1 87.56 8 ALA B O 1
ATOM 882 N N . PRO B 1 9 ? 12.102 -14.234 7.152 1 94.25 9 PRO B N 1
ATOM 883 C CA . PR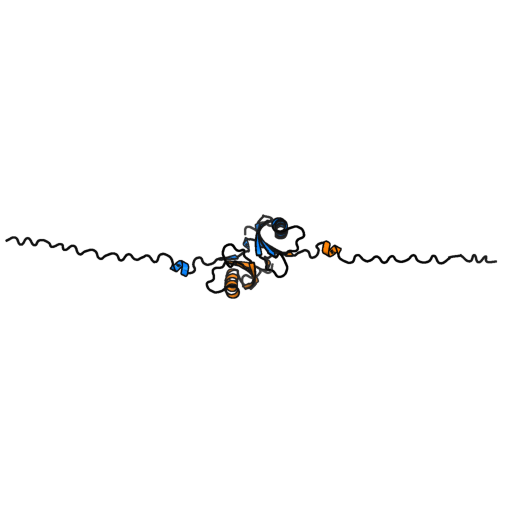O B 1 9 ? 10.727 -13.828 6.844 1 94.25 9 PRO B CA 1
ATOM 884 C C . PRO B 1 9 ? 10.391 -12.438 7.363 1 94.25 9 PRO B C 1
ATOM 886 O O . PRO B 1 9 ? 10.836 -12.055 8.453 1 94.25 9 PRO B O 1
ATOM 889 N N . ALA B 1 10 ? 9.859 -11.625 6.547 1 97.88 10 ALA B N 1
ATOM 890 C CA . ALA B 1 10 ? 9.297 -10.32 6.887 1 97.88 10 ALA B CA 1
ATOM 891 C C . ALA B 1 10 ? 7.801 -10.273 6.613 1 97.88 10 ALA B C 1
ATOM 893 O O . ALA B 1 10 ? 7.258 -11.156 5.949 1 97.88 10 ALA B O 1
ATOM 894 N N . SER B 1 11 ? 7.141 -9.305 7.281 1 98.62 11 SER B N 1
ATOM 895 C CA . SER B 1 11 ? 5.73 -9.055 6.988 1 98.62 11 SER B CA 1
ATOM 896 C C . SER B 1 11 ? 5.57 -8.203 5.734 1 98.62 11 SER B C 1
ATOM 898 O O . SER B 1 11 ? 6.285 -7.219 5.551 1 98.62 11 SER B O 1
ATOM 900 N N . TRP B 1 12 ? 4.723 -8.617 4.875 1 98.81 12 TRP B N 1
ATOM 901 C CA . TRP B 1 12 ? 4.387 -7.91 3.643 1 98.81 12 TRP B CA 1
ATOM 902 C C . TRP B 1 12 ? 2.902 -7.562 3.604 1 98.81 12 TRP B C 1
ATOM 904 O O . TRP B 1 12 ? 2.051 -8.43 3.826 1 98.81 12 TRP B O 1
ATOM 914 N N . GLU B 1 13 ? 2.543 -6.285 3.416 1 98.94 13 GLU B N 1
ATOM 915 C CA . GLU B 1 13 ? 1.172 -5.824 3.219 1 98.94 13 GLU B CA 1
ATOM 916 C C . GLU B 1 13 ? 0.675 -6.156 1.814 1 98.94 13 GLU B C 1
ATOM 918 O O . GLU B 1 13 ? 1.407 -5.992 0.837 1 98.94 13 GLU B O 1
ATOM 923 N N . VAL B 1 14 ? -0.568 -6.617 1.717 1 98.94 14 VAL B N 1
ATOM 924 C CA . VAL B 1 14 ? -1.135 -7.086 0.457 1 98.94 14 VAL B CA 1
ATOM 925 C C . VAL B 1 14 ? -2.256 -6.148 0.014 1 98.94 14 VAL B C 1
ATOM 927 O O . VAL B 1 14 ? -3.176 -5.863 0.786 1 98.94 14 VAL B O 1
ATOM 930 N N . PHE B 1 15 ? -2.203 -5.676 -1.229 1 98.75 15 PHE B N 1
ATOM 931 C CA . PHE B 1 15 ? -3.215 -4.855 -1.883 1 98.75 15 PHE B CA 1
ATOM 932 C C . PHE B 1 15 ? -3.77 -5.559 -3.115 1 98.75 15 PHE B C 1
ATOM 934 O O . PHE B 1 15 ? -3.008 -6.027 -3.965 1 98.75 15 PHE B O 1
ATOM 941 N N . LEU B 1 16 ? -5.047 -5.582 -3.225 1 98.25 16 LEU B N 1
ATOM 942 C CA . LEU B 1 16 ? -5.734 -6.355 -4.254 1 98.25 16 LEU B CA 1
ATOM 943 C C . LEU B 1 16 ? -6.617 -5.453 -5.109 1 98.25 16 LEU B C 1
ATOM 945 O O . LEU B 1 16 ? -7.316 -4.582 -4.586 1 98.25 16 LEU B O 1
ATOM 949 N N . ARG B 1 17 ? -6.488 -5.609 -6.359 1 97.5 17 ARG B N 1
ATOM 950 C CA . ARG B 1 17 ? -7.426 -5.047 -7.324 1 97.5 17 ARG B CA 1
ATOM 951 C C . ARG B 1 17 ? -8.164 -6.148 -8.078 1 97.5 17 ARG B C 1
ATOM 953 O O . ARG B 1 17 ? -7.574 -6.828 -8.93 1 97.5 17 ARG B O 1
ATOM 960 N N . PRO B 1 18 ? -9.461 -6.328 -7.812 1 94.69 18 PRO B N 1
ATOM 961 C CA . PRO B 1 18 ? -10.164 -7.512 -8.305 1 94.69 18 PRO B CA 1
ATOM 962 C C . PRO B 1 18 ? -10.477 -7.434 -9.797 1 94.69 18 PRO B C 1
ATOM 964 O O . PRO B 1 18 ? -10.633 -8.469 -10.453 1 94.69 18 PRO B O 1
ATOM 967 N N . ARG B 1 19 ? -10.633 -6.254 -10.266 1 93 19 ARG B N 1
ATOM 968 C CA . ARG B 1 19 ? -10.906 -6.062 -11.688 1 93 19 ARG B CA 1
ATOM 969 C C . ARG B 1 19 ? -10.328 -4.738 -12.18 1 93 19 ARG B C 1
ATOM 971 O O . ARG B 1 19 ? -10.109 -3.818 -11.383 1 93 19 ARG B O 1
ATOM 978 N N . ARG B 1 20 ? -10.18 -4.73 -13.5 1 91.31 20 ARG B N 1
ATOM 979 C CA . ARG B 1 20 ? -9.672 -3.504 -14.109 1 91.31 20 ARG B CA 1
ATOM 980 C C . ARG B 1 20 ? -10.586 -2.322 -13.797 1 91.31 20 ARG B C 1
ATOM 982 O O . ARG B 1 20 ? -11.812 -2.463 -13.766 1 91.31 20 ARG B O 1
ATOM 989 N N . GLY B 1 21 ? -9.992 -1.105 -13.609 1 94.56 21 GLY B N 1
ATOM 990 C CA . GLY B 1 21 ? -10.766 0.1 -13.359 1 94.56 21 GLY B CA 1
ATOM 991 C C . GLY B 1 21 ? -10.953 0.384 -11.875 1 94.56 21 GLY B C 1
ATOM 992 O O . GLY B 1 21 ? -11.336 1.493 -11.5 1 94.56 21 GLY B O 1
ATOM 993 N N . LEU B 1 22 ? -10.758 -0.583 -11.055 1 96.88 22 LEU B N 1
ATOM 994 C CA . LEU B 1 22 ? -10.836 -0.369 -9.617 1 96.88 22 LEU B CA 1
ATOM 995 C C . LEU B 1 22 ? -9.461 -0.017 -9.047 1 96.88 22 LEU B C 1
ATOM 997 O O . LEU B 1 22 ? -8.453 -0.087 -9.75 1 96.88 22 LEU B O 1
ATOM 1001 N N . ALA B 1 23 ? -9.445 0.397 -7.84 1 98 23 ALA B N 1
ATOM 1002 C CA . ALA B 1 23 ? -8.203 0.709 -7.145 1 98 23 ALA B CA 1
ATOM 1003 C C . ALA B 1 23 ? -7.73 -0.477 -6.309 1 98 23 ALA B C 1
ATOM 1005 O O . ALA B 1 23 ? -8.539 -1.288 -5.855 1 98 23 ALA B O 1
ATOM 1006 N N . HIS B 1 24 ? -6.406 -0.591 -6.184 1 98.31 24 HIS B N 1
ATOM 1007 C CA . HIS B 1 24 ? -5.879 -1.558 -5.227 1 98.31 24 HIS B CA 1
ATOM 1008 C C . HIS B 1 24 ? -6.328 -1.229 -3.809 1 98.31 24 HIS B C 1
ATOM 1010 O O . HIS B 1 24 ? -6.305 -0.067 -3.396 1 98.31 24 HIS B O 1
ATOM 1016 N N . GLN B 1 25 ? -6.738 -2.203 -3.037 1 98.81 25 GLN B N 1
ATOM 1017 C CA . GLN B 1 25 ? -7.164 -2.066 -1.649 1 98.81 25 GLN B CA 1
ATOM 1018 C C . GLN B 1 25 ? -6.391 -3.016 -0.739 1 98.81 25 GLN B C 1
ATOM 1020 O O . GLN B 1 25 ? -6.133 -4.164 -1.107 1 98.81 25 GLN B O 1
ATOM 1025 N N . HIS B 1 26 ? -6.145 -2.5 0.443 1 98.81 26 HIS B N 1
ATOM 1026 C CA . HIS B 1 26 ? -5.469 -3.34 1.426 1 98.81 26 HIS B CA 1
ATOM 1027 C C . HIS B 1 26 ? -6.363 -4.484 1.881 1 98.81 26 HIS B C 1
ATOM 1029 O O . HIS B 1 26 ? -7.492 -4.258 2.324 1 98.81 26 HIS B O 1
ATOM 1035 N N . VAL B 1 27 ? -5.805 -5.711 1.822 1 98.81 27 VAL B N 1
ATOM 1036 C CA . VAL B 1 27 ? -6.672 -6.84 2.145 1 98.81 27 VAL B CA 1
ATOM 1037 C C . VAL B 1 27 ? -6.09 -7.621 3.32 1 98.81 27 VAL B C 1
ATOM 1039 O O . VAL B 1 27 ? -6.766 -8.469 3.902 1 98.81 27 VAL B O 1
ATOM 1042 N N . GLY B 1 28 ? -4.812 -7.438 3.66 1 98.81 28 GLY B N 1
ATOM 1043 C CA . GLY B 1 28 ? -4.164 -8.125 4.766 1 98.81 28 GLY B CA 1
ATOM 1044 C C . GLY B 1 28 ? -2.654 -8.195 4.621 1 98.81 28 GLY B C 1
ATOM 1045 O O . GLY B 1 28 ? -2.051 -7.367 3.936 1 98.81 28 GLY B O 1
ATOM 1046 N N . SER B 1 29 ? -2.049 -9.102 5.402 1 98.88 29 SER B N 1
ATOM 1047 C CA . SER B 1 29 ? -0.597 -9.242 5.367 1 98.88 29 SER B CA 1
ATOM 1048 C C . SER B 1 29 ? -0.183 -10.703 5.285 1 98.88 29 SER B C 1
ATOM 1050 O O . SER B 1 29 ? -0.965 -11.594 5.621 1 98.88 29 SER B O 1
ATOM 1052 N N . VAL B 1 30 ? 1.029 -10.992 4.754 1 98.75 30 VAL B N 1
ATOM 1053 C CA . VAL B 1 30 ? 1.646 -12.312 4.711 1 98.75 30 VAL B CA 1
ATOM 1054 C C . VAL B 1 30 ? 3.092 -12.227 5.191 1 98.75 30 VAL B C 1
ATOM 1056 O O . VAL B 1 30 ? 3.684 -11.141 5.203 1 98.75 30 VAL B O 1
ATOM 1059 N N . ARG B 1 31 ? 3.578 -13.344 5.586 1 98.56 31 ARG B N 1
ATOM 1060 C CA . ARG B 1 31 ? 5 -13.438 5.898 1 98.56 31 ARG B CA 1
ATOM 1061 C C . ARG B 1 31 ? 5.762 -14.148 4.789 1 98.56 31 ARG B C 1
ATOM 1063 O O . ARG B 1 31 ? 5.301 -15.172 4.27 1 98.56 31 ARG B O 1
ATOM 1070 N N . ALA B 1 32 ? 6.887 -13.641 4.395 1 98.44 32 ALA B N 1
ATOM 1071 C CA . ALA B 1 32 ? 7.715 -14.219 3.338 1 98.44 32 ALA B CA 1
ATOM 1072 C C . ALA B 1 32 ? 9.133 -13.656 3.385 1 98.44 32 ALA B C 1
ATOM 1074 O O . ALA B 1 32 ? 9.367 -12.594 3.963 1 98.44 32 ALA B O 1
ATOM 1075 N N . GLY B 1 33 ? 10 -14.406 2.764 1 97.44 33 GLY B N 1
ATOM 1076 C CA . GLY B 1 33 ? 11.398 -13.992 2.775 1 97.44 33 GLY B CA 1
ATOM 1077 C C . GLY B 1 33 ? 11.742 -13.016 1.666 1 97.44 33 GLY B C 1
ATOM 1078 O O . GLY B 1 33 ? 12.781 -12.352 1.715 1 97.44 33 GLY B O 1
ATOM 1079 N N . ASP B 1 34 ? 10.875 -13 0.677 1 97.38 34 ASP B N 1
ATOM 1080 C CA . ASP B 1 34 ? 11.109 -12.125 -0.463 1 97.38 34 ASP B CA 1
ATOM 1081 C C . ASP B 1 34 ? 9.797 -11.781 -1.173 1 97.38 34 ASP B C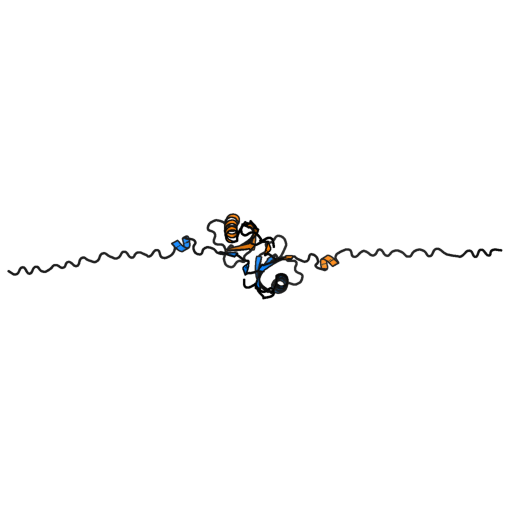 1
ATOM 1083 O O . ASP B 1 34 ? 8.75 -12.352 -0.861 1 97.38 34 ASP B O 1
ATOM 1087 N N . PRO B 1 35 ? 9.828 -10.766 -2.109 1 97.62 35 PRO B N 1
ATOM 1088 C CA . PRO B 1 35 ? 8.586 -10.305 -2.736 1 97.62 35 PRO B CA 1
ATOM 1089 C C . PRO B 1 35 ? 7.922 -11.391 -3.584 1 97.62 35 PRO B C 1
ATOM 1091 O O . PRO B 1 35 ? 6.691 -11.438 -3.682 1 97.62 35 PRO B O 1
ATOM 1094 N N . HIS B 1 36 ? 8.742 -12.172 -4.289 1 96.31 36 HIS B N 1
ATOM 1095 C CA . HIS B 1 36 ? 8.172 -13.234 -5.105 1 96.31 36 HIS B CA 1
ATOM 1096 C C . HIS B 1 36 ? 7.371 -14.211 -4.25 1 96.31 36 HIS B C 1
ATOM 1098 O O . HIS B 1 36 ? 6.227 -14.539 -4.582 1 96.31 36 HIS B O 1
ATOM 1104 N N . ALA B 1 37 ? 7.996 -14.672 -3.131 1 97.75 37 ALA B N 1
ATOM 1105 C CA . ALA B 1 37 ? 7.297 -15.555 -2.203 1 97.75 37 ALA B CA 1
ATOM 1106 C C . ALA B 1 37 ? 6.07 -14.875 -1.607 1 97.75 37 ALA B C 1
ATOM 1108 O O . ALA B 1 37 ? 5.039 -15.508 -1.394 1 97.75 37 ALA B O 1
ATOM 1109 N N . ALA B 1 38 ? 6.164 -13.602 -1.289 1 98.5 38 ALA B N 1
ATOM 1110 C CA . ALA B 1 38 ? 5.035 -12.844 -0.756 1 98.5 38 ALA B CA 1
ATOM 1111 C C . ALA B 1 38 ? 3.863 -12.852 -1.734 1 98.5 38 ALA B C 1
ATOM 1113 O O . ALA B 1 38 ? 2.711 -13.031 -1.332 1 98.5 38 ALA B O 1
ATOM 1114 N N . LEU B 1 39 ? 4.137 -12.625 -3.008 1 97.62 39 LEU B N 1
ATOM 1115 C CA . LEU B 1 39 ? 3.088 -12.609 -4.02 1 97.62 39 LEU B CA 1
ATOM 1116 C C . LEU B 1 39 ? 2.42 -13.977 -4.129 1 97.62 39 LEU B C 1
ATOM 1118 O O . LEU B 1 39 ? 1.196 -14.062 -4.262 1 97.62 39 LEU B O 1
ATOM 1122 N N . LEU B 1 40 ? 3.203 -15.008 -4.102 1 95.5 40 LEU B N 1
ATOM 1123 C CA . LEU B 1 40 ? 2.656 -16.359 -4.172 1 95.5 40 LEU B CA 1
ATOM 1124 C C . LEU B 1 40 ? 1.765 -16.641 -2.967 1 95.5 40 LEU B C 1
ATOM 1126 O O . LEU B 1 40 ? 0.666 -17.188 -3.117 1 95.5 40 LEU B O 1
ATOM 1130 N N . ARG B 1 41 ? 2.248 -16.297 -1.789 1 97.31 41 ARG B N 1
ATOM 1131 C CA . ARG B 1 41 ? 1.462 -16.5 -0.577 1 97.31 41 ARG B CA 1
ATOM 1132 C C . ARG B 1 41 ? 0.185 -15.664 -0.605 1 97.31 41 ARG B C 1
ATOM 1134 O O . ARG B 1 41 ? -0.877 -16.125 -0.189 1 97.31 41 ARG B O 1
ATOM 1141 N N . ALA B 1 42 ? 0.287 -14.438 -1.027 1 98.06 42 ALA B N 1
ATOM 1142 C CA . ALA B 1 42 ? -0.877 -13.562 -1.143 1 98.06 42 ALA B CA 1
ATOM 1143 C C . ALA B 1 42 ? -1.92 -14.156 -2.084 1 98.06 42 ALA B C 1
ATOM 1145 O O . ALA B 1 42 ? -3.117 -14.141 -1.786 1 98.06 42 ALA B O 1
ATOM 1146 N N . ARG B 1 43 ? -1.489 -14.625 -3.225 1 95.31 43 ARG B N 1
ATOM 1147 C CA . ARG B 1 43 ? -2.398 -15.242 -4.184 1 95.31 43 ARG B CA 1
ATOM 1148 C C . ARG B 1 43 ? -3.146 -16.406 -3.557 1 95.31 43 ARG B C 1
ATOM 1150 O O . ARG B 1 43 ? -4.352 -16.578 -3.768 1 95.31 43 ARG B O 1
ATOM 1157 N N . ASP B 1 44 ? -2.504 -17.234 -2.83 1 95.5 44 ASP B N 1
ATOM 1158 C CA . ASP B 1 44 ? -3.078 -18.406 -2.189 1 95.5 44 ASP B CA 1
ATOM 1159 C C . ASP B 1 44 ? -4.117 -18.016 -1.143 1 95.5 44 ASP B C 1
ATOM 1161 O O . ASP B 1 44 ? -5.168 -18.656 -1.033 1 95.5 44 ASP B O 1
ATOM 1165 N N . LEU B 1 45 ? -3.889 -16.938 -0.404 1 97.38 45 LEU B N 1
ATOM 1166 C CA . LEU B 1 45 ? -4.703 -16.594 0.756 1 97.38 45 LEU B CA 1
ATOM 1167 C C . LEU B 1 45 ? -5.855 -15.672 0.358 1 97.38 45 LEU B C 1
ATOM 1169 O O . LEU B 1 45 ? -6.941 -15.75 0.941 1 97.38 45 LEU B O 1
ATOM 1173 N N . TYR B 1 46 ? -5.645 -14.852 -0.647 1 97 46 TYR B N 1
ATOM 1174 C CA . TYR B 1 46 ? -6.605 -13.766 -0.833 1 97 46 TYR B CA 1
ATOM 1175 C C . TYR B 1 46 ? -7.305 -13.883 -2.182 1 97 46 TYR B C 1
ATOM 1177 O O . TYR B 1 46 ? -8.141 -13.047 -2.527 1 97 46 TYR B O 1
ATOM 1185 N N . THR B 1 47 ? -6.918 -14.82 -2.932 1 93.81 47 THR B N 1
ATOM 1186 C CA . THR B 1 47 ? -7.539 -14.977 -4.242 1 93.81 47 THR B CA 1
ATOM 1187 C C . THR B 1 47 ? -7.961 -16.422 -4.473 1 93.81 47 THR B C 1
ATOM 1189 O O . THR B 1 47 ? -7.52 -17.328 -3.756 1 93.81 47 THR B O 1
ATOM 1192 N N . ARG B 1 48 ? -8.859 -16.562 -5.422 1 92.06 48 ARG B N 1
ATOM 1193 C CA . ARG B 1 48 ? -9.195 -17.891 -5.906 1 92.06 48 ARG B CA 1
ATOM 1194 C C . ARG B 1 48 ? -8.422 -18.219 -7.18 1 92.06 48 ARG B C 1
ATOM 1196 O O . ARG B 1 48 ? -8.055 -17.328 -7.941 1 92.06 48 ARG B O 1
ATOM 1203 N N . ARG B 1 49 ? -8.234 -19.531 -7.301 1 83.88 49 ARG B N 1
ATOM 1204 C CA . ARG B 1 49 ? -7.504 -20 -8.477 1 83.88 49 ARG B CA 1
ATOM 1205 C C . ARG B 1 49 ? -8.195 -19.562 -9.758 1 83.88 49 ARG B C 1
ATOM 1207 O O . ARG B 1 49 ? -9.422 -19.625 -9.867 1 83.88 49 ARG B O 1
ATOM 1214 N N . GLY B 1 50 ? -7.465 -18.984 -10.695 1 79.5 50 GLY B N 1
ATOM 1215 C CA . GLY B 1 50 ? -7.973 -18.625 -12.008 1 79.5 50 GLY B CA 1
ATOM 1216 C C . GLY B 1 50 ? -8.57 -17.234 -12.055 1 79.5 50 GLY B C 1
ATOM 1217 O O . GLY B 1 50 ? -8.945 -16.734 -13.117 1 79.5 50 GLY B O 1
ATOM 1218 N N . GLU B 1 51 ? -8.719 -16.578 -11.016 1 85 51 GLU B N 1
ATOM 1219 C CA . GLU B 1 51 ? -9.266 -15.227 -10.992 1 85 51 GLU B CA 1
ATOM 1220 C C . GLU B 1 51 ? -8.25 -14.219 -11.508 1 85 51 GLU B C 1
ATOM 1222 O O . GLU B 1 51 ? -7.109 -14.18 -11.039 1 85 51 GLU B O 1
ATOM 1227 N N . PRO B 1 52 ? -8.719 -13.453 -12.555 1 84.94 52 PRO B N 1
ATOM 1228 C CA . PRO B 1 52 ? -7.84 -12.367 -13.008 1 84.94 52 PRO B CA 1
ATOM 1229 C C . PRO B 1 52 ? -7.852 -11.164 -12.07 1 84.94 52 PRO B C 1
ATOM 1231 O O . PRO B 1 52 ? -8.883 -10.516 -11.906 1 84.94 52 PRO B O 1
ATOM 1234 N N . LEU B 1 53 ? -6.93 -10.984 -11.391 1 94.19 53 LEU B N 1
ATOM 1235 C CA . LEU B 1 53 ? -6.812 -9.883 -10.438 1 94.19 53 LEU B CA 1
ATOM 1236 C C . LEU B 1 53 ? -5.375 -9.367 -10.375 1 94.19 53 LEU B C 1
ATOM 1238 O O . LEU B 1 53 ? -4.477 -9.961 -10.977 1 94.19 53 LEU B O 1
ATOM 1242 N N . SER B 1 54 ? -5.223 -8.266 -9.844 1 96.38 54 SER B N 1
ATOM 1243 C CA . SER B 1 54 ? -3.902 -7.672 -9.656 1 96.38 54 SER B CA 1
ATOM 1244 C C . SER B 1 54 ? -3.533 -7.594 -8.18 1 96.38 54 SER B C 1
ATOM 1246 O O . SER B 1 54 ? -4.363 -7.23 -7.344 1 96.38 54 SER B O 1
ATOM 1248 N N . LEU B 1 55 ? -2.273 -7.984 -7.961 1 97.69 55 LEU B N 1
ATOM 1249 C CA . LEU B 1 55 ? -1.753 -7.91 -6.598 1 97.69 55 LEU B CA 1
ATOM 1250 C C . LEU B 1 55 ? -0.552 -6.973 -6.527 1 97.69 55 LEU B C 1
ATOM 1252 O O . LEU B 1 55 ? 0.301 -6.98 -7.418 1 97.69 55 LEU B O 1
ATOM 1256 N N . TRP B 1 56 ? -0.533 -6.16 -5.484 1 98.69 56 TRP B N 1
ATOM 1257 C CA . TRP B 1 56 ? 0.68 -5.504 -5.008 1 98.69 56 TRP B CA 1
ATOM 1258 C C . TRP B 1 56 ? 1.084 -6.031 -3.635 1 98.69 56 TRP B C 1
ATOM 1260 O O . TRP B 1 56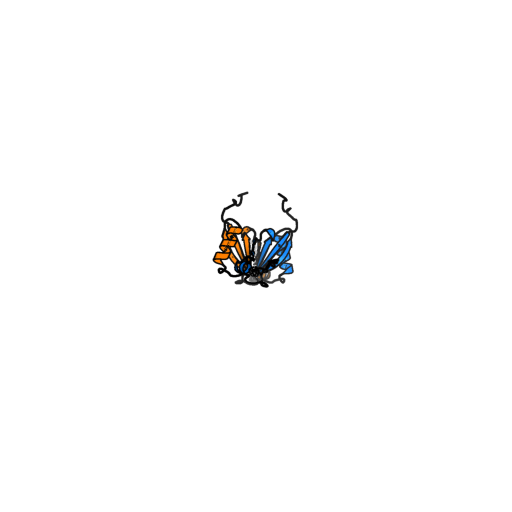 ? 0.229 -6.277 -2.781 1 98.69 56 TRP B O 1
ATOM 1270 N N . VAL B 1 57 ? 2.311 -6.211 -3.438 1 98.88 57 VAL B N 1
ATOM 1271 C CA . VAL B 1 57 ? 2.811 -6.449 -2.088 1 98.88 57 VAL B CA 1
ATOM 1272 C C . VAL B 1 57 ? 3.893 -5.426 -1.751 1 98.88 57 VAL B C 1
ATOM 1274 O O . VAL B 1 57 ? 4.637 -4.988 -2.631 1 98.88 57 VAL B O 1
ATOM 1277 N N . VAL B 1 58 ? 3.967 -5.047 -0.474 1 98.88 58 VAL B N 1
ATOM 1278 C CA . VAL B 1 58 ? 4.926 -4.09 0.066 1 98.88 58 VAL B CA 1
ATOM 1279 C C . VAL B 1 58 ? 5.422 -4.566 1.429 1 98.88 58 VAL B C 1
ATOM 1281 O O . VAL B 1 58 ? 4.633 -5.027 2.258 1 98.88 58 VAL B O 1
ATOM 1284 N N . ARG B 1 59 ? 6.699 -4.449 1.566 1 98.69 59 ARG B N 1
ATOM 1285 C CA . ARG B 1 59 ? 7.195 -4.742 2.908 1 98.69 59 ARG B CA 1
ATOM 1286 C C . ARG B 1 59 ? 6.57 -3.807 3.938 1 98.69 59 ARG B C 1
ATOM 1288 O O . ARG B 1 59 ? 6.512 -2.594 3.727 1 98.69 59 ARG B O 1
ATOM 1295 N N . SER B 1 60 ? 6.16 -4.379 5.113 1 98.62 60 SER B N 1
ATOM 1296 C CA . SER B 1 60 ? 5.488 -3.594 6.145 1 98.62 60 SER B CA 1
ATOM 1297 C C . SER B 1 60 ? 6.371 -2.449 6.633 1 98.62 60 SER B C 1
ATOM 1299 O O . SER B 1 60 ? 5.879 -1.355 6.914 1 98.62 60 SER B O 1
ATOM 1301 N N . GLY B 1 61 ? 7.664 -2.676 6.727 1 97.56 61 GLY B N 1
ATOM 1302 C CA . GLY B 1 61 ? 8.602 -1.674 7.207 1 97.56 61 GLY B CA 1
ATOM 1303 C C . GLY B 1 61 ? 8.758 -0.497 6.266 1 97.56 61 GLY B C 1
ATOM 1304 O O . GLY B 1 61 ? 9.305 0.541 6.641 1 97.56 61 GLY B O 1
ATOM 1305 N N . ASP B 1 62 ? 8.289 -0.665 5.086 1 98.12 62 ASP B N 1
ATOM 1306 C CA . ASP B 1 62 ? 8.391 0.374 4.066 1 98.12 62 ASP B CA 1
ATOM 1307 C C . ASP B 1 62 ? 7.109 1.195 3.979 1 98.12 62 ASP B C 1
ATOM 1309 O O . ASP B 1 62 ? 7.004 2.104 3.152 1 98.12 62 ASP B O 1
ATOM 1313 N N . VAL B 1 63 ? 6.105 0.845 4.797 1 98.81 63 VAL B N 1
ATOM 1314 C CA . VAL B 1 63 ? 4.859 1.597 4.875 1 98.81 63 VAL B CA 1
ATOM 1315 C C . VAL B 1 63 ? 4.988 2.707 5.914 1 98.81 63 VAL B C 1
ATOM 1317 O O . VAL B 1 63 ? 5.32 2.445 7.074 1 98.81 63 VAL B O 1
ATOM 1320 N N . HIS B 1 64 ? 4.73 3.971 5.512 1 98.5 64 HIS B N 1
ATOM 1321 C CA . HIS B 1 64 ? 4.742 5.121 6.414 1 98.5 64 HIS B CA 1
ATOM 1322 C C . HIS B 1 64 ? 3.336 5.684 6.602 1 98.5 64 HIS B C 1
ATOM 1324 O O . HIS B 1 64 ? 2.623 5.926 5.625 1 98.5 64 HIS B O 1
ATOM 1330 N N . ALA B 1 65 ? 3.049 5.93 7.852 1 97.69 65 ALA B N 1
ATOM 1331 C CA . ALA B 1 65 ? 1.658 6.238 8.172 1 97.69 65 ALA B CA 1
ATOM 1332 C C . ALA B 1 65 ? 1.53 7.637 8.773 1 97.69 65 ALA B C 1
ATOM 1334 O O . ALA B 1 65 ? 2.453 8.117 9.438 1 97.69 65 ALA B O 1
ATOM 1335 N N . ALA B 1 66 ? 0.445 8.219 8.383 1 91.5 66 ALA B N 1
ATOM 1336 C CA . ALA B 1 66 ? -0.081 9.344 9.148 1 91.5 66 ALA B CA 1
ATOM 1337 C C . ALA B 1 66 ? -1.513 9.078 9.602 1 91.5 66 ALA B C 1
ATOM 1339 O O . ALA B 1 66 ? -2.375 8.734 8.789 1 91.5 66 ALA B O 1
ATOM 1340 N N . ALA B 1 67 ? -1.595 9.047 10.828 1 76.56 67 ALA B N 1
ATOM 1341 C CA . ALA B 1 67 ? -2.92 8.828 11.406 1 76.56 67 ALA B CA 1
ATOM 1342 C C . ALA B 1 67 ? -3.527 10.133 11.898 1 76.56 67 ALA B C 1
ATOM 1344 O O . ALA B 1 67 ? -2.807 11.109 12.141 1 76.56 67 ALA B O 1
ATOM 1345 N N . PRO B 1 68 ? -4.863 10.141 11.719 1 67.25 68 PRO B N 1
ATOM 1346 C CA . PRO B 1 68 ? -5.492 11.359 12.227 1 67.25 68 PRO B CA 1
ATOM 1347 C C . PRO B 1 68 ? -4.93 11.789 13.578 1 67.25 68 PRO B C 1
ATOM 1349 O O . PRO B 1 68 ? -4.555 10.945 14.391 1 67.25 68 PRO B O 1
ATOM 1352 N N . ASP B 1 69 ? -4.215 12.883 13.57 1 56.84 69 ASP B N 1
ATOM 1353 C CA . ASP B 1 69 ? -3.801 13.461 14.844 1 56.84 69 ASP B CA 1
ATOM 1354 C C . ASP B 1 69 ? -4.855 13.219 15.922 1 56.84 69 ASP B C 1
ATOM 1356 O O . ASP B 1 69 ? -6.031 13.523 15.727 1 56.84 69 ASP B O 1
ATOM 1360 N N . GLU B 1 70 ? -4.617 12.242 16.547 1 48.94 70 GLU B N 1
ATOM 1361 C CA . GLU B 1 70 ? -5.426 12.367 17.766 1 48.94 70 GLU B CA 1
ATOM 1362 C C . GLU B 1 70 ? -5.379 13.789 18.312 1 48.94 70 GLU B C 1
ATOM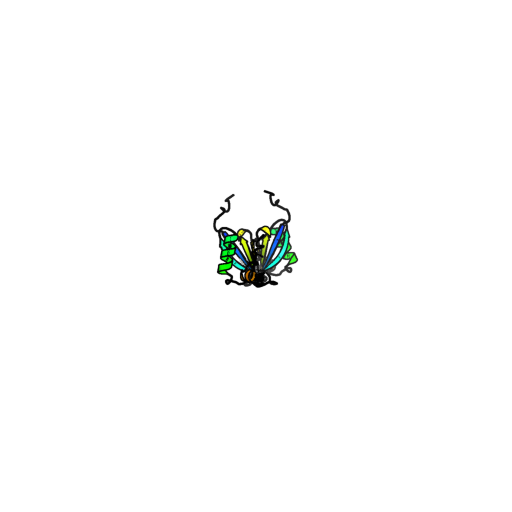 1364 O O . GLU B 1 70 ? -6.25 14.18 19.094 1 48.94 70 GLU B O 1
ATOM 1369 N N . HIS B 1 71 ? -4.293 14.508 17.984 1 48.06 71 HIS B N 1
ATOM 1370 C CA . HIS B 1 71 ? -4.172 15.82 18.625 1 48.06 71 HIS B CA 1
ATOM 1371 C C . HIS B 1 71 ? -4.957 16.875 17.844 1 48.06 71 HIS B C 1
ATOM 1373 O O . HIS B 1 71 ? -4.406 17.922 17.469 1 48.06 71 HIS B O 1
ATOM 1379 N N . ASP B 1 72 ? -5.719 16.641 16.844 1 45.5 72 ASP B N 1
ATOM 1380 C CA . ASP B 1 72 ? -6.59 17.719 16.391 1 45.5 72 ASP B CA 1
ATOM 1381 C C . ASP B 1 72 ? -6.977 18.641 17.547 1 45.5 72 ASP B C 1
ATOM 1383 O O . ASP B 1 72 ? -7.492 18.172 18.578 1 45.5 72 ASP B O 1
ATOM 1387 N N . PRO B 1 73 ? -6.383 19.766 17.625 1 44.34 73 PRO B N 1
ATOM 1388 C CA . PRO B 1 73 ? -6.688 20.656 18.75 1 44.34 73 PRO B CA 1
ATOM 1389 C C . PRO B 1 73 ? -8.164 20.625 19.141 1 44.34 73 PRO B C 1
ATOM 1391 O O . PRO B 1 73 ? -8.523 21.062 20.234 1 44.34 73 PRO B O 1
ATOM 1394 N N . TYR B 1 74 ? -9.117 20.406 18.219 1 42.94 74 TYR B N 1
ATOM 1395 C CA . TYR B 1 74 ? -10.492 20.344 18.719 1 42.94 74 TYR B CA 1
ATOM 1396 C C . TYR B 1 74 ? -10.664 19.188 19.688 1 42.94 74 TYR B C 1
ATOM 1398 O O . TYR B 1 74 ? -11.641 19.141 20.438 1 42.94 74 TYR B O 1
ATOM 1406 N N . PHE B 1 75 ? -9.852 18.156 19.578 1 43.41 75 PHE B N 1
ATOM 1407 C CA . PHE B 1 75 ? -9.898 17.188 20.656 1 43.41 75 PHE B CA 1
ATOM 1408 C C . PHE B 1 75 ? -9.156 17.719 21.891 1 43.41 75 PHE B C 1
ATOM 1410 O O . PHE B 1 75 ? -9.484 17.344 23.016 1 43.41 75 PHE B O 1
ATOM 1417 N N . ALA B 1 76 ? -7.961 18.359 21.594 1 40.03 76 ALA B N 1
ATOM 1418 C CA . ALA B 1 76 ? -7.289 18.922 22.766 1 40.03 76 ALA B CA 1
ATOM 1419 C C . ALA B 1 76 ? -8.156 19.984 23.438 1 40.03 76 ALA B C 1
ATOM 1421 O O . ALA B 1 76 ? -8.039 20.219 24.641 1 40.03 76 ALA B O 1
ATOM 1422 N N . ASN B 1 77 ? -8.836 20.734 22.562 1 42.31 77 ASN B N 1
ATOM 1423 C CA . ASN B 1 77 ? -9.594 21.797 23.203 1 42.31 77 ASN B CA 1
ATOM 1424 C C . ASN B 1 77 ? -10.711 21.234 24.078 1 42.31 77 ASN B C 1
ATOM 1426 O O . ASN B 1 77 ? -11.383 22 24.781 1 42.31 77 ASN B O 1
ATOM 1430 N N . ALA B 1 78 ? -11.102 19.953 23.766 1 38.5 78 ALA B N 1
ATOM 1431 C CA . ALA B 1 78 ? -12.156 19.5 24.672 1 38.5 78 ALA B CA 1
ATOM 1432 C C . ALA B 1 78 ? -11.594 19.188 26.047 1 38.5 78 ALA B C 1
ATOM 1434 O O . ALA B 1 78 ? -12.32 18.719 26.938 1 38.5 78 ALA B O 1
ATOM 1435 N N . GLU B 1 79 ? -10.281 18.859 26.109 1 38.75 79 GLU B N 1
ATOM 1436 C CA . GLU B 1 79 ? -9.891 18.547 27.484 1 38.75 79 GLU B CA 1
ATOM 1437 C C . GLU B 1 79 ? -10.359 19.641 28.453 1 38.75 79 GLU B C 1
ATOM 1439 O O . GLU B 1 79 ? -10.68 20.75 28.031 1 38.75 79 GLU B O 1
ATOM 1444 N N . HIS B 1 80 ? -9.812 19.531 29.703 1 39.34 80 HIS B N 1
ATOM 1445 C CA . HIS B 1 80 ? -10.266 19.891 31.047 1 39.34 80 HIS B CA 1
ATOM 1446 C C . HIS B 1 80 ? -10.258 21.406 31.234 1 39.34 80 HIS B C 1
ATOM 1448 O O . HIS B 1 80 ? -9.195 22.016 31.328 1 39.34 80 HIS B O 1
ATOM 1454 N N . LYS B 1 81 ? -11.086 22.078 30.344 1 42.38 81 LYS B N 1
ATOM 1455 C CA . LYS B 1 81 ? -11.25 23.422 30.906 1 42.38 81 LYS B CA 1
ATOM 1456 C C . LYS B 1 81 ? -11.32 23.375 32.438 1 42.38 81 LYS B C 1
ATOM 1458 O O . LYS B 1 81 ? -12.211 22.734 33 1 42.38 81 LYS B O 1
ATOM 1463 N N . PRO B 1 82 ? -10.211 23.219 33.188 1 38.94 82 PRO B N 1
ATOM 1464 C CA . PRO B 1 82 ? -10.391 23.25 34.625 1 38.94 82 PRO B CA 1
ATOM 1465 C C . PRO B 1 82 ? -11.422 24.281 35.094 1 38.94 82 PRO B C 1
ATOM 1467 O O . PRO B 1 82 ? -11.414 25.406 34.594 1 38.94 82 PRO B O 1
ATOM 1470 N N . TYR B 1 83 ? -12.711 23.875 35.25 1 43.12 83 TYR B N 1
ATOM 1471 C CA . TYR B 1 83 ? -13.68 24.703 35.938 1 43.12 83 TYR B CA 1
ATOM 1472 C C . TYR B 1 83 ? -13.016 25.453 37.094 1 43.12 83 TYR B C 1
ATOM 1474 O O . TYR B 1 83 ? -12.469 24.844 38 1 43.12 83 TYR B O 1
ATOM 1482 N N . ARG B 1 84 ? -12.211 26.469 36.812 1 47.19 84 ARG B N 1
ATOM 1483 C CA . ARG B 1 84 ? -11.656 27.312 37.844 1 47.19 84 ARG B CA 1
ATOM 1484 C C . ARG B 1 84 ? -12.711 27.625 38.906 1 47.19 84 ARG B C 1
ATOM 1486 O O . ARG B 1 84 ? -13.773 28.172 38.594 1 47.19 84 ARG B O 1
ATOM 1493 N N . TYR B 1 85 ? -13.023 26.688 39.906 1 44.88 85 TYR B N 1
ATOM 1494 C CA . TYR B 1 85 ? -13.867 27.031 41.062 1 44.88 85 TYR B CA 1
ATOM 1495 C C . TYR B 1 85 ? -13.469 28.391 41.625 1 44.88 85 TYR B C 1
ATOM 1497 O O . TYR B 1 85 ? -12.281 28.672 41.812 1 44.88 85 TYR B O 1
ATOM 1505 N N . PRO B 1 86 ? -14.25 29.438 41.469 1 42.91 86 PRO B N 1
ATOM 1506 C CA . PRO B 1 86 ? -13.977 30.734 42.062 1 42.91 86 PRO B CA 1
ATOM 1507 C C . PRO B 1 86 ? -13.625 30.641 43.562 1 42.91 86 PRO B C 1
ATOM 1509 O O . PRO B 1 86 ? -14.375 30.031 44.344 1 42.91 86 PRO B O 1
ATOM 1512 N N . HIS B 1 87 ? -12.445 30.266 44.094 1 45.59 87 HIS B N 1
ATOM 1513 C CA . HIS B 1 87 ? -12.078 30.266 45.5 1 45.59 87 HIS B CA 1
ATOM 1514 C C . HIS B 1 87 ? -12.578 31.531 46.188 1 45.59 87 HIS B C 1
ATOM 1516 O O . HIS B 1 87 ? -12.328 32.656 45.719 1 45.59 87 HIS B O 1
ATOM 1522 N N . GLN B 1 88 ? -13.727 31.422 46.906 1 46.19 88 GLN B N 1
ATOM 1523 C CA . GLN B 1 88 ? -14.391 32.469 47.719 1 46.19 88 GLN B CA 1
ATOM 1524 C C . GLN B 1 88 ? -13.391 33.188 48.594 1 46.19 88 GLN B C 1
ATOM 1526 O O . GLN B 1 88 ? -12.336 32.656 48.938 1 46.19 88 GLN B O 1
ATOM 1531 N N . PHE B 1 89 ? -13.445 34.562 48.719 1 48.25 89 PHE B N 1
ATOM 1532 C CA . PHE B 1 89 ? -12.766 35.656 49.438 1 48.25 89 PHE B CA 1
ATOM 1533 C C . PHE B 1 89 ? -12.617 35.312 50.906 1 48.25 89 PHE B C 1
ATOM 1535 O O . PHE B 1 89 ? -13.555 34.812 51.531 1 48.25 89 PHE B O 1
ATOM 1542 N N . ALA B 1 90 ? -11.461 34.812 51.469 1 44.66 90 ALA B N 1
ATOM 1543 C CA . ALA B 1 90 ? -11.133 34.656 52.875 1 44.66 90 ALA B CA 1
ATOM 1544 C C . ALA B 1 90 ? -11.68 35.812 53.719 1 44.66 90 ALA B C 1
ATOM 1546 O O . ALA B 1 90 ? -11.531 36.969 53.375 1 44.66 90 ALA B O 1
ATOM 1547 N N . PRO B 1 91 ? -12.555 35.625 54.75 1 44.56 91 PRO B N 1
ATOM 1548 C CA . PRO B 1 91 ? -13.078 36.656 55.625 1 44.56 91 PRO B CA 1
ATOM 1549 C C . PRO B 1 91 ? -11.977 37.438 56.344 1 44.56 91 PRO B C 1
ATOM 1551 O O . PRO B 1 91 ? -10.945 36.875 56.719 1 44.56 91 PRO B O 1
ATOM 1554 N N . LEU B 1 92 ? -11.773 38.719 56.156 1 43.78 92 LEU B N 1
ATOM 1555 C CA . LEU B 1 92 ? -10.914 39.688 56.844 1 43.78 92 LEU B CA 1
ATOM 1556 C C . LEU B 1 92 ? -11.055 39.562 58.344 1 43.78 92 LEU B C 1
ATOM 1558 O O . LEU B 1 92 ? -12.133 39.812 58.906 1 43.78 92 LEU B O 1
ATOM 1562 N N . THR B 1 93 ? -10.703 38.438 59.031 1 47.41 93 THR B N 1
ATOM 1563 C CA . THR B 1 93 ? -10.734 38.469 60.5 1 47.41 93 THR B CA 1
ATOM 1564 C C . THR B 1 93 ? -10.102 39.75 61.031 1 47.41 93 THR B C 1
ATOM 1566 O O . THR B 1 93 ? -9.117 40.25 60.469 1 47.41 93 THR B O 1
ATOM 1569 N N . GLY B 1 94 ? -10.812 40.594 61.781 1 42.69 94 GLY B N 1
ATOM 1570 C CA . GLY B 1 94 ? -10.633 41.844 62.531 1 42.69 94 GLY B CA 1
ATOM 1571 C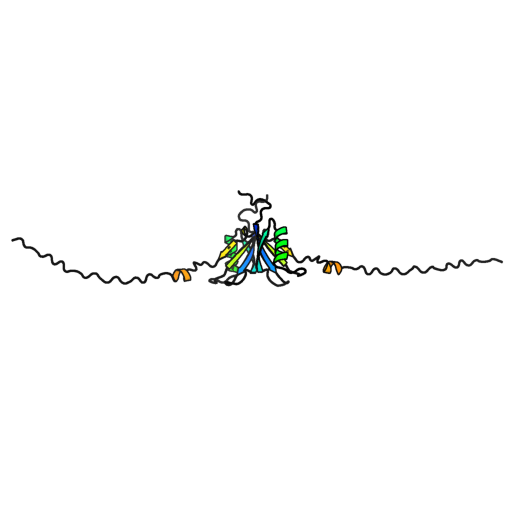 C . GLY B 1 94 ? -9.406 41.812 63.438 1 42.69 94 GLY B C 1
ATOM 1572 O O . GLY B 1 94 ? -9.273 40.938 64.25 1 42.69 94 GLY B O 1
ATOM 1573 N N . GLY B 1 95 ? -8.211 42.219 63.031 1 39.75 95 GLY B N 1
ATOM 1574 C CA . GLY B 1 95 ? -6.938 42.469 63.719 1 39.75 95 GLY B CA 1
ATOM 1575 C C . GLY B 1 95 ? -7.055 43.312 64.938 1 39.75 95 GLY B C 1
ATOM 1576 O O . GLY B 1 95 ? -6.051 43.812 65.438 1 39.75 95 GLY B O 1
ATOM 1577 N N . GLY B 1 96 ? -8.297 43.719 65.375 1 40.72 96 GLY B N 1
ATOM 1578 C CA . GLY B 1 96 ? -8 44.875 66.125 1 40.72 96 GLY B CA 1
ATOM 1579 C C . GLY B 1 96 ? -6.992 44.625 67.25 1 40.72 96 GLY B C 1
ATOM 1580 O O . GLY B 1 96 ? -6.973 43.531 67.812 1 40.72 96 GLY B O 1
ATOM 1581 N N . SER B 1 97 ? -5.746 45 67 1 43.34 97 SER B N 1
ATOM 1582 C CA . SER B 1 97 ? -4.602 45.125 67.875 1 43.34 97 SER B CA 1
ATOM 1583 C C . SER B 1 97 ? -5.02 45.656 69.25 1 43.34 97 SER B C 1
ATOM 1585 O O . SER B 1 97 ? -5.559 46.75 69.312 1 43.34 97 SER B O 1
ATOM 1587 N N . ASP B 1 98 ? -5.605 44.719 70.062 1 41.94 98 ASP B N 1
ATOM 1588 C CA . ASP B 1 98 ? -5.734 45.125 71.5 1 41.94 98 ASP B CA 1
ATOM 1589 C C . ASP B 1 98 ? -4.488 45.844 71.938 1 41.94 98 ASP B C 1
ATOM 1591 O O . ASP B 1 98 ? -3.365 45.375 71.75 1 41.94 98 ASP B O 1
ATOM 1595 N N . GLY B 1 99 ? -4.445 47.156 71.688 1 41.38 99 GLY B N 1
ATOM 1596 C CA . GLY B 1 99 ? -3.521 48.125 72.312 1 41.38 99 GLY B CA 1
ATOM 1597 C C . GLY B 1 99 ? -3.295 47.906 73.812 1 41.38 99 GLY B C 1
ATOM 1598 O O . GLY B 1 99 ? -4.188 48.156 74.625 1 41.38 99 GLY B O 1
ATOM 1599 N N . ASP B 1 100 ? -2.932 46.656 74.188 1 37.91 100 ASP B N 1
ATOM 1600 C CA . ASP B 1 100 ? -2.605 46.562 75.625 1 37.91 100 ASP B CA 1
ATOM 1601 C C . ASP B 1 100 ? -1.715 47.75 76.062 1 37.91 100 ASP B C 1
ATOM 1603 O O . ASP B 1 100 ? -0.656 47.969 75.438 1 37.91 100 ASP B O 1
ATOM 1607 N N . HIS B 1 101 ? -2.4 48.938 76.125 1 42.44 101 HIS B N 1
ATOM 1608 C CA . HIS B 1 101 ? -1.814 50 76.938 1 42.44 101 HIS B CA 1
ATOM 1609 C C . HIS B 1 101 ? -1.192 49.469 78.188 1 42.44 101 HIS B C 1
ATOM 1611 O O . HIS B 1 101 ? -1.907 49.031 79.125 1 42.44 101 HIS B O 1
ATOM 1617 N N . ASP B 1 102 ? -0.089 48.719 78.188 1 31.38 102 ASP B N 1
ATOM 1618 C CA . ASP B 1 102 ? 0.666 48.406 79.375 1 31.38 102 ASP B CA 1
ATOM 1619 C C . ASP B 1 102 ? 0.836 49.625 80.25 1 31.38 102 ASP B C 1
ATOM 1621 O O . ASP B 1 102 ? 1.383 50.625 79.812 1 31.38 102 ASP B O 1
ATOM 1625 N N . HIS B 1 103 ? -0.206 49.906 81.062 1 30.5 103 HIS B N 1
ATOM 1626 C CA . HIS B 1 103 ? -0.045 50.562 82.312 1 30.5 103 HIS B CA 1
ATOM 1627 C C . HIS B 1 103 ? 0.976 49.844 83.188 1 30.5 103 HIS B C 1
ATOM 1629 O O . HIS B 1 103 ? 1.037 48.625 83.188 1 30.5 103 HIS B O 1
#

InterPro domains:
  IPR009359 1,2-phenylacetyl-CoA epoxidase, subunit B [PF06243] (11-90)
  IPR009359 1,2-phenylacetyl-CoA epoxidase, subunit B [TIGR02157] (11-89)
  IPR038693 Phenylacetyl-CoA epoxidase, subunit B [G3DSA:3.10.20.520] (7-68)